Protein AF-A0A838E476-F1 (afdb_monomer_lite)

pLDDT: mean 70.14, std 12.78, range [37.31, 91.94]

Foldseek 3Di:
DDDPPDQQPDPPDDPVVVVVVVCVVVVVVVVVCCVVPVVQQVVCCVVQVGSVSLLVVCVVVVFDQPADLVVLLVDPVNVVCLVVQVVVVVVVCCVQPPPVLVVVVVVLVVLLVQLLVLLVVVLVDDDDDVVVSCVVCVVLVVQVVVLSSVQSNSVSSRHDDHNVSCVSNVVSSVVSSVSSQVPDPDPCSLVVVVVSVVSVLVVVLSSVCSVCVVPVPPPDDDCDPVNVVVVVCVVVVHPVNVVVVVVSVVVSVVVVVVVVVVVVVVVVVVCVSSVVPPPPPPPPPPDPDDDDD

Structure (mmCIF, N/CA/C/O backbone):
data_AF-A0A838E476-F1
#
_entry.id   AF-A0A838E476-F1
#
loop_
_atom_site.group_PDB
_atom_site.id
_atom_site.type_symbol
_atom_site.label_atom_id
_atom_site.label_alt_id
_atom_site.label_comp_id
_atom_site.label_asym_id
_atom_site.label_entity_id
_atom_site.label_seq_id
_atom_site.pdbx_PDB_ins_code
_atom_site.Cartn_x
_atom_site.Cartn_y
_atom_site.Cartn_z
_atom_site.occupancy
_atom_site.B_iso_or_equiv
_atom_site.auth_seq_id
_atom_site.auth_comp_id
_atom_site.auth_asym_id
_atom_site.auth_atom_id
_atom_site.pdbx_PDB_model_num
ATOM 1 N N . ALA A 1 1 ? -25.379 -10.013 43.103 1.00 39.00 1 ALA A N 1
ATOM 2 C CA . ALA A 1 1 ? -26.340 -9.915 41.987 1.00 39.00 1 ALA A CA 1
ATOM 3 C C . ALA A 1 1 ? -25.678 -9.149 40.845 1.00 39.00 1 ALA A C 1
ATOM 5 O O . ALA A 1 1 ? -25.486 -7.947 40.959 1.00 39.00 1 ALA A O 1
ATOM 6 N N . CYS A 1 2 ? -25.229 -9.850 39.800 1.00 38.22 2 CYS A N 1
ATOM 7 C CA . CYS A 1 2 ? -24.628 -9.223 38.621 1.00 38.22 2 CYS A CA 1
ATOM 8 C C . CYS A 1 2 ? -25.746 -8.654 37.744 1.00 38.22 2 CYS A C 1
ATOM 10 O O . CYS A 1 2 ? -26.416 -9.399 37.031 1.00 38.22 2 CYS A O 1
ATOM 12 N N . ALA A 1 3 ? -25.973 -7.344 37.830 1.00 39.25 3 ALA A N 1
ATOM 13 C CA . ALA A 1 3 ? -26.858 -6.641 36.917 1.00 39.25 3 ALA A CA 1
ATOM 14 C C . ALA A 1 3 ? -26.230 -6.672 35.516 1.00 39.25 3 ALA A C 1
ATOM 16 O O . ALA A 1 3 ? -25.255 -5.979 35.229 1.00 39.25 3 ALA A O 1
ATOM 17 N N . GLY A 1 4 ? -26.762 -7.546 34.661 1.00 38.34 4 GLY A N 1
ATOM 18 C CA . GLY A 1 4 ? -26.387 -7.639 33.260 1.00 38.34 4 GLY A CA 1
ATOM 19 C C . GLY A 1 4 ? -26.726 -6.340 32.543 1.00 38.34 4 GLY A C 1
ATOM 20 O O . GLY A 1 4 ? -27.890 -6.086 32.232 1.00 38.34 4 GLY A O 1
ATOM 21 N N . ALA A 1 5 ? -25.701 -5.537 32.262 1.00 37.31 5 ALA A N 1
ATOM 22 C CA . ALA A 1 5 ? -25.783 -4.408 31.352 1.00 37.31 5 ALA A CA 1
ATOM 23 C C . ALA A 1 5 ? -26.147 -4.934 29.955 1.00 37.31 5 ALA A C 1
ATOM 25 O O . ALA A 1 5 ? -25.289 -5.333 29.162 1.00 37.31 5 ALA A O 1
ATOM 26 N N . ARG A 1 6 ? -27.449 -4.983 29.655 1.00 41.34 6 ARG A N 1
ATOM 27 C CA . ARG A 1 6 ? -27.936 -5.158 28.289 1.00 41.34 6 ARG A CA 1
ATOM 28 C C . ARG A 1 6 ? -27.443 -3.948 27.509 1.00 41.34 6 ARG A C 1
ATOM 30 O O . ARG A 1 6 ? -27.951 -2.850 27.705 1.00 41.34 6 ARG A O 1
ATOM 37 N N . ARG A 1 7 ? -26.450 -4.144 26.635 1.00 39.28 7 ARG A N 1
ATOM 38 C CA . ARG A 1 7 ? -26.133 -3.161 25.593 1.00 39.28 7 ARG A CA 1
ATOM 39 C C . ARG A 1 7 ? -27.425 -2.903 24.832 1.00 39.28 7 ARG A C 1
ATOM 41 O O . ARG A 1 7 ? -27.880 -3.776 24.093 1.00 39.28 7 ARG A O 1
ATOM 48 N N . VAL A 1 8 ? -28.011 -1.728 25.030 1.00 39.44 8 VAL A N 1
ATOM 49 C CA . VAL A 1 8 ? -29.050 -1.204 24.153 1.00 39.44 8 VAL A CA 1
ATOM 50 C C . VAL A 1 8 ? -28.362 -1.005 22.810 1.00 39.44 8 VAL A C 1
ATOM 52 O O . VAL A 1 8 ? -27.632 -0.044 22.591 1.00 39.44 8 VAL A O 1
ATOM 55 N N . GLN A 1 9 ? -28.478 -1.998 21.931 1.00 41.69 9 GLN A N 1
ATOM 56 C CA . GLN A 1 9 ? -28.099 -1.828 20.540 1.00 41.69 9 GLN A CA 1
ATOM 57 C C . GLN A 1 9 ? -29.078 -0.802 19.979 1.00 41.69 9 GLN A C 1
ATOM 59 O O . GLN A 1 9 ? -30.237 -1.128 19.725 1.00 41.69 9 GLN A O 1
ATOM 64 N N . GLY A 1 10 ? -28.627 0.449 19.846 1.00 42.28 10 GLY A N 1
ATOM 65 C CA . GLY A 1 10 ? -29.362 1.465 19.101 1.00 42.28 10 GLY A CA 1
ATOM 66 C C . GLY A 1 10 ? -29.775 0.918 17.728 1.00 42.28 10 GLY A C 1
ATOM 67 O O . GLY A 1 10 ? -29.139 -0.023 17.235 1.00 42.28 10 GLY A O 1
ATOM 68 N N . PRO A 1 11 ? -30.843 1.458 17.115 1.00 43.00 11 PRO A N 1
ATOM 69 C CA . PRO A 1 11 ? -31.392 0.932 15.871 1.00 43.00 11 PRO A CA 1
ATOM 70 C C . PRO A 1 11 ? -30.274 0.826 14.835 1.00 43.00 11 PRO A C 1
ATOM 72 O O . PRO A 1 11 ? -29.725 1.826 14.373 1.00 43.00 11 PRO A O 1
ATOM 75 N N . GLY A 1 12 ? -29.870 -0.410 14.536 1.00 50.94 12 GLY A N 1
ATOM 76 C CA . GLY A 1 12 ? -28.773 -0.662 13.621 1.00 50.94 12 GLY A CA 1
ATOM 77 C C . GLY A 1 12 ? -29.110 -0.048 12.269 1.00 50.94 12 GLY A C 1
ATOM 78 O O . GLY A 1 12 ? -30.175 -0.330 11.726 1.00 50.94 12 GLY A O 1
ATOM 79 N N . LEU A 1 13 ? -28.195 0.765 11.728 1.00 58.47 13 LEU A N 1
ATOM 80 C CA . LEU A 1 13 ? -28.309 1.298 10.367 1.00 58.47 13 LEU A CA 1
ATOM 81 C C . LEU A 1 13 ? -28.726 0.182 9.413 1.00 58.47 13 LEU A C 1
ATOM 83 O O . LEU A 1 13 ? -28.150 -0.918 9.467 1.00 58.47 13 LEU A O 1
ATOM 87 N N . ARG A 1 14 ? -29.698 0.467 8.543 1.00 76.31 14 ARG A N 1
ATOM 88 C CA . ARG A 1 14 ? -30.178 -0.508 7.560 1.00 76.31 14 ARG A CA 1
ATOM 89 C C . ARG A 1 14 ? -28.993 -0.952 6.688 1.00 76.31 14 ARG A C 1
ATOM 91 O O . ARG A 1 14 ? -28.097 -0.143 6.431 1.00 76.31 14 ARG A O 1
ATOM 98 N N . PRO A 1 15 ? -28.959 -2.197 6.180 1.00 71.25 15 PRO A N 1
ATOM 99 C CA . PRO A 1 15 ? -27.845 -2.691 5.360 1.00 71.25 15 PRO A CA 1
ATOM 100 C C . PRO A 1 15 ? -27.465 -1.748 4.206 1.00 71.25 15 PRO A C 1
ATOM 102 O O . PRO A 1 15 ? -26.286 -1.505 3.956 1.00 71.25 15 PRO A O 1
ATOM 105 N N . ALA A 1 16 ? -28.465 -1.131 3.570 1.00 71.56 16 ALA A N 1
ATOM 106 C CA . ALA A 1 16 ? -28.274 -0.147 2.507 1.00 71.56 16 ALA A CA 1
ATOM 107 C C . ALA A 1 16 ? -27.567 1.144 2.972 1.00 71.56 16 ALA A C 1
ATOM 109 O O . ALA A 1 16 ? -26.781 1.721 2.227 1.00 71.56 16 ALA A O 1
ATOM 110 N N . GLU A 1 17 ? -27.814 1.606 4.197 1.00 72.38 17 GLU A N 1
ATOM 111 C CA . GLU A 1 17 ? -27.178 2.806 4.758 1.00 72.38 17 GLU A CA 1
ATOM 112 C C . GLU A 1 17 ? -25.724 2.533 5.139 1.00 72.38 17 GLU A C 1
ATOM 114 O O . GLU A 1 17 ? -24.854 3.356 4.855 1.00 72.38 17 GLU A O 1
ATOM 119 N N . ARG A 1 18 ? -25.439 1.343 5.687 1.00 67.44 18 ARG A N 1
ATOM 120 C CA . ARG A 1 18 ? -24.065 0.879 5.943 1.00 67.44 18 ARG A CA 1
ATOM 121 C C . ARG A 1 18 ? -23.262 0.791 4.650 1.00 67.44 18 ARG A C 1
ATOM 123 O O . ARG A 1 18 ? -22.138 1.280 4.595 1.00 67.44 18 ARG A O 1
ATOM 130 N N . LEU A 1 19 ? -23.865 0.233 3.600 1.00 69.81 19 LEU A N 1
ATOM 131 C CA . LEU A 1 19 ? -23.242 0.143 2.283 1.00 69.81 19 LEU A CA 1
ATOM 132 C C . LEU A 1 19 ? -22.969 1.530 1.689 1.00 69.81 19 LEU A C 1
ATOM 134 O O . LEU A 1 19 ? -21.875 1.777 1.196 1.00 69.81 19 LEU A O 1
ATOM 138 N N . ARG A 1 20 ? -23.925 2.465 1.779 1.00 72.56 20 ARG A N 1
ATOM 139 C CA . ARG A 1 20 ? -23.736 3.850 1.312 1.00 72.56 20 ARG A CA 1
ATOM 140 C C . ARG A 1 20 ? -22.646 4.583 2.090 1.00 72.56 20 ARG A C 1
ATOM 142 O O . ARG A 1 20 ? -21.862 5.305 1.482 1.00 72.56 20 ARG A O 1
ATOM 149 N N . ALA A 1 21 ? -22.587 4.413 3.409 1.00 67.69 21 ALA A N 1
ATOM 150 C CA . ALA A 1 21 ? -21.540 5.006 4.237 1.00 67.69 21 ALA A CA 1
ATOM 151 C C . ALA A 1 21 ? -20.155 4.444 3.875 1.00 67.69 21 ALA A C 1
ATOM 153 O O . ALA A 1 21 ? -19.225 5.218 3.655 1.00 67.69 21 ALA A O 1
ATOM 154 N N . ALA A 1 22 ? -20.041 3.122 3.718 1.00 66.06 22 ALA A N 1
ATOM 155 C CA . ALA A 1 22 ? -18.811 2.466 3.279 1.00 66.06 22 ALA A CA 1
ATOM 156 C C . ALA A 1 22 ? -18.389 2.912 1.869 1.00 66.06 22 ALA A C 1
ATOM 158 O O . ALA A 1 22 ? -17.229 3.252 1.653 1.00 66.06 22 ALA A O 1
ATOM 159 N N . ALA A 1 23 ? -19.333 2.998 0.927 1.00 69.38 23 ALA A N 1
ATOM 160 C CA . ALA A 1 23 ? -19.072 3.473 -0.429 1.00 69.38 23 ALA A CA 1
ATOM 161 C C . ALA A 1 23 ? -18.579 4.929 -0.445 1.00 69.38 23 ALA A C 1
ATOM 163 O O . ALA A 1 23 ? -17.621 5.247 -1.143 1.00 69.38 23 ALA A O 1
ATOM 164 N N . ARG A 1 24 ? -19.176 5.812 0.368 1.00 72.88 24 ARG A N 1
ATOM 165 C CA . ARG A 1 24 ? -18.721 7.206 0.517 1.00 72.88 24 ARG A CA 1
ATOM 166 C C . ARG A 1 24 ? -17.320 7.295 1.120 1.00 72.88 24 ARG A C 1
ATOM 168 O O . ARG A 1 24 ? -16.515 8.091 0.648 1.00 72.88 24 ARG A O 1
ATOM 175 N N . ALA A 1 25 ? -17.028 6.478 2.130 1.00 65.25 25 ALA A N 1
ATOM 176 C CA . ALA A 1 25 ? -15.709 6.433 2.753 1.00 65.25 25 ALA A CA 1
ATOM 177 C C . ALA A 1 25 ? -14.630 5.903 1.792 1.00 65.25 25 ALA A C 1
ATOM 179 O O . ALA A 1 25 ? -13.515 6.413 1.789 1.00 65.25 25 ALA A O 1
ATOM 180 N N . ALA A 1 26 ? -14.969 4.928 0.942 1.00 66.81 26 ALA A N 1
ATOM 181 C CA . ALA A 1 26 ? -14.066 4.373 -0.066 1.00 66.81 26 ALA A CA 1
ATOM 182 C C . ALA A 1 26 ? -13.879 5.290 -1.289 1.00 66.81 26 ALA A C 1
ATOM 184 O O . ALA A 1 26 ? -12.829 5.259 -1.929 1.00 66.81 26 ALA A O 1
ATOM 185 N N . TRP A 1 27 ? -14.873 6.122 -1.611 1.00 70.25 27 TRP A N 1
ATOM 186 C CA . TRP A 1 27 ? -14.836 7.009 -2.775 1.00 70.25 27 TRP A CA 1
ATOM 187 C C . TRP A 1 27 ? -13.706 8.039 -2.709 1.00 70.25 27 TRP A C 1
ATOM 189 O O . TRP A 1 27 ? -13.014 8.244 -3.700 1.00 70.25 27 TRP A O 1
ATOM 199 N N . ILE A 1 28 ? -13.495 8.669 -1.551 1.00 68.81 28 ILE A N 1
ATOM 200 C CA . ILE A 1 28 ? -12.479 9.720 -1.387 1.00 68.81 28 ILE A CA 1
ATOM 201 C C . ILE A 1 28 ? -11.066 9.213 -1.744 1.00 68.81 28 ILE A C 1
ATOM 203 O O . ILE A 1 28 ? -10.433 9.812 -2.617 1.00 68.81 28 ILE A O 1
ATOM 207 N N . PRO A 1 29 ? -10.558 8.112 -1.152 1.00 67.88 29 PRO A N 1
ATOM 208 C CA . PRO A 1 29 ? -9.256 7.578 -1.536 1.00 67.88 29 PRO A CA 1
ATOM 209 C C . PRO A 1 29 ? -9.242 7.048 -2.976 1.00 67.88 29 PRO A C 1
ATOM 211 O O . PRO A 1 29 ? -8.244 7.234 -3.669 1.00 67.88 29 PRO A O 1
ATOM 214 N N . ALA A 1 30 ? -10.335 6.454 -3.469 1.00 69.88 30 ALA A N 1
ATOM 215 C CA . ALA A 1 30 ? -10.410 5.981 -4.853 1.00 69.88 30 ALA A CA 1
ATOM 216 C C . ALA A 1 30 ? -10.273 7.127 -5.870 1.00 69.88 30 ALA A C 1
ATOM 218 O O . ALA A 1 30 ? -9.525 7.008 -6.843 1.00 69.88 30 ALA A O 1
ATOM 219 N N . LEU A 1 31 ? -10.942 8.256 -5.626 1.00 72.06 31 LEU A N 1
ATOM 220 C CA . LEU A 1 31 ? -10.833 9.452 -6.453 1.00 72.06 31 LEU A CA 1
ATOM 221 C C . LEU A 1 31 ? -9.416 10.026 -6.399 1.00 72.06 31 LEU A C 1
ATOM 223 O O . LEU A 1 31 ? -8.841 10.312 -7.446 1.00 72.06 31 LEU A O 1
ATOM 227 N N . ALA A 1 32 ? -8.828 10.140 -5.204 1.00 74.00 32 ALA A N 1
ATOM 228 C CA . ALA A 1 32 ? -7.464 10.635 -5.043 1.00 74.00 32 ALA A CA 1
ATOM 229 C C . ALA A 1 32 ? -6.453 9.787 -5.834 1.00 74.00 32 ALA A C 1
ATOM 231 O O . ALA A 1 32 ? -5.633 10.332 -6.575 1.00 74.00 32 ALA A O 1
ATOM 232 N N . VAL A 1 33 ? -6.548 8.456 -5.752 1.00 74.50 33 VAL A N 1
ATOM 233 C CA . VAL A 1 33 ? -5.698 7.535 -6.525 1.00 74.50 33 VAL A CA 1
ATOM 234 C C . VAL A 1 33 ? -5.951 7.679 -8.026 1.00 74.50 33 VAL A C 1
ATOM 236 O O . VAL A 1 33 ? -5.005 7.750 -8.805 1.00 74.50 33 VAL A O 1
ATOM 239 N N . THR A 1 34 ? -7.212 7.772 -8.444 1.00 74.69 34 THR A N 1
ATOM 240 C CA . THR A 1 34 ? -7.569 7.907 -9.864 1.00 74.69 34 THR A CA 1
ATOM 241 C C . THR A 1 34 ? -7.029 9.206 -10.457 1.00 74.69 34 THR A C 1
ATOM 243 O O . THR A 1 34 ? -6.470 9.193 -11.546 1.00 74.69 34 THR A O 1
ATOM 246 N N . VAL A 1 35 ? -7.127 10.325 -9.743 1.00 75.56 35 VAL A N 1
ATOM 247 C CA . VAL A 1 35 ? -6.615 11.617 -10.223 1.00 75.56 35 VAL A CA 1
ATOM 248 C C . VAL A 1 35 ? -5.085 11.627 -10.263 1.00 75.56 35 VAL A C 1
ATOM 250 O O . VAL A 1 35 ? -4.496 12.071 -11.245 1.00 75.56 35 VAL A O 1
ATOM 253 N N . THR A 1 36 ? -4.427 11.109 -9.223 1.00 73.00 36 THR A N 1
ATOM 254 C CA . THR A 1 36 ? -2.959 11.180 -9.102 1.00 73.00 36 THR A CA 1
ATOM 255 C C . THR A 1 36 ? -2.225 10.157 -9.968 1.00 73.00 36 THR A C 1
ATOM 257 O O . THR A 1 36 ? -1.157 10.462 -10.499 1.00 73.00 36 THR A O 1
ATOM 260 N N . ALA A 1 37 ? -2.792 8.962 -10.151 1.00 78.94 37 ALA A N 1
ATOM 261 C CA . ALA A 1 37 ? -2.159 7.859 -10.872 1.00 78.94 37 ALA A CA 1
ATOM 262 C C . ALA A 1 37 ? -2.886 7.458 -12.167 1.00 78.94 37 ALA A C 1
ATOM 264 O O . ALA A 1 37 ? -2.290 6.801 -13.016 1.00 78.94 37 ALA A O 1
ATOM 265 N N . GLY A 1 38 ? -4.149 7.845 -12.365 1.00 79.94 38 GLY A N 1
ATOM 266 C CA . GLY A 1 38 ? -4.950 7.440 -13.529 1.00 79.94 38 GLY A CA 1
ATOM 267 C C . GLY A 1 38 ? -4.399 7.944 -14.859 1.00 79.94 38 GLY A C 1
ATOM 268 O O . GLY A 1 38 ? -4.439 7.218 -15.853 1.00 79.94 38 GLY A O 1
ATOM 269 N N . TRP A 1 39 ? -3.799 9.140 -14.875 1.00 85.81 39 TRP A N 1
ATOM 270 C CA . TRP A 1 39 ? -3.183 9.703 -16.082 1.00 85.81 39 TRP A CA 1
ATOM 271 C C . TRP A 1 39 ? -2.093 8.787 -16.662 1.00 85.81 39 TRP A C 1
ATOM 273 O O . TRP A 1 39 ? -1.946 8.713 -17.880 1.00 85.81 39 TRP A O 1
ATOM 283 N N . PHE A 1 40 ? -1.365 8.048 -15.813 1.00 84.00 40 PHE A N 1
ATOM 284 C CA . PHE A 1 40 ? -0.331 7.104 -16.241 1.00 84.00 40 PHE A CA 1
ATOM 285 C C . PHE A 1 40 ? -0.928 5.969 -17.081 1.00 84.00 40 PHE A C 1
ATOM 287 O O . PHE A 1 40 ? -0.375 5.616 -18.121 1.00 84.00 40 PHE A O 1
ATOM 294 N N . TYR A 1 41 ? -2.087 5.444 -16.676 1.00 86.44 41 TYR A N 1
ATOM 295 C CA . TYR A 1 41 ? -2.784 4.381 -17.402 1.00 86.44 41 TYR A CA 1
ATOM 296 C C . TYR A 1 41 ? -3.355 4.876 -18.731 1.00 86.44 41 TYR A C 1
ATOM 298 O O . TYR A 1 41 ? -3.219 4.193 -19.745 1.00 86.44 41 TYR A O 1
ATOM 306 N N . VAL A 1 42 ? -3.931 6.083 -18.749 1.00 89.94 42 VAL A N 1
ATOM 307 C CA . VAL A 1 42 ? -4.403 6.722 -19.990 1.00 89.94 42 VAL A CA 1
ATOM 308 C C . VAL A 1 42 ? -3.236 6.941 -20.950 1.00 89.94 42 VAL A C 1
ATOM 310 O O . VAL A 1 42 ? -3.310 6.554 -22.112 1.00 89.94 42 VAL A O 1
ATOM 313 N N . ARG A 1 43 ? -2.115 7.476 -20.457 1.00 88.94 43 ARG A N 1
ATOM 314 C CA . ARG A 1 43 ? -0.898 7.657 -21.253 1.00 88.94 43 ARG A CA 1
ATOM 315 C C . ARG A 1 43 ? -0.390 6.338 -21.832 1.00 88.94 43 ARG A C 1
ATOM 317 O O . ARG A 1 43 ? 0.004 6.305 -22.993 1.00 88.94 43 ARG A O 1
ATOM 324 N N . ASN A 1 44 ? -0.375 5.266 -21.045 1.00 89.12 44 ASN A N 1
ATOM 325 C CA . ASN A 1 44 ? 0.101 3.971 -21.523 1.00 89.12 44 ASN A CA 1
ATOM 326 C C . ASN A 1 44 ? -0.824 3.364 -22.583 1.00 89.12 44 ASN A C 1
ATOM 328 O O . ASN A 1 44 ? -0.325 2.764 -23.530 1.00 89.12 44 ASN A O 1
ATOM 332 N N . LEU A 1 45 ? -2.142 3.558 -22.472 1.00 90.88 45 LEU A N 1
ATOM 333 C CA . LEU A 1 45 ? -3.081 3.171 -23.528 1.00 90.88 45 LEU A CA 1
ATOM 334 C C . LEU A 1 45 ? -2.754 3.883 -24.843 1.00 90.88 45 LEU A C 1
ATOM 336 O O . LEU A 1 45 ? -2.664 3.226 -25.875 1.00 90.88 45 LEU A O 1
ATOM 340 N N . THR A 1 46 ? -2.512 5.194 -24.803 1.00 91.94 46 THR A N 1
ATOM 341 C CA . THR A 1 46 ? -2.180 5.973 -26.004 1.00 91.94 46 THR A CA 1
ATOM 342 C C . THR A 1 46 ? -0.824 5.592 -26.602 1.00 91.94 46 THR A C 1
ATOM 344 O O . THR A 1 46 ? -0.697 5.523 -27.818 1.00 91.94 46 THR A O 1
ATOM 347 N N . LEU A 1 47 ? 0.198 5.359 -25.770 1.00 90.75 47 LEU A N 1
ATOM 348 C CA . LEU A 1 47 ? 1.567 5.100 -26.241 1.00 90.75 47 LEU A CA 1
ATOM 349 C C . LEU A 1 47 ? 1.840 3.637 -26.601 1.00 90.75 47 LEU A C 1
ATOM 351 O O . LEU A 1 47 ? 2.665 3.371 -27.468 1.00 90.75 47 LEU A O 1
ATOM 355 N N . TYR A 1 48 ? 1.204 2.700 -25.903 1.00 90.75 48 TYR A N 1
ATOM 356 C CA . TYR A 1 48 ? 1.562 1.279 -25.935 1.00 90.75 48 TYR A CA 1
ATOM 357 C C . TYR A 1 48 ? 0.362 0.359 -26.181 1.00 90.75 48 TYR A C 1
ATOM 359 O O . TYR A 1 48 ? 0.511 -0.859 -26.120 1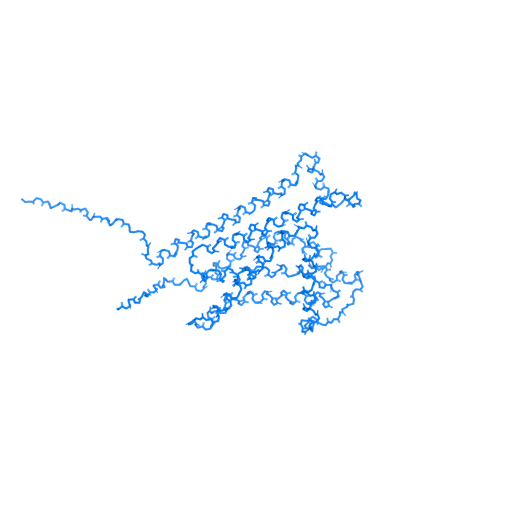.00 90.75 48 TYR A O 1
ATOM 367 N N . GLY A 1 49 ? -0.843 0.910 -26.374 1.00 89.81 49 GLY A N 1
ATOM 368 C CA . GLY A 1 49 ? -2.070 0.130 -26.574 1.00 89.81 49 GLY A CA 1
ATOM 369 C C . GLY A 1 49 ? -2.503 -0.690 -25.353 1.00 89.81 49 GLY A C 1
ATOM 370 O O . GLY A 1 49 ? -3.386 -1.536 -25.455 1.00 89.81 49 GLY A O 1
ATOM 371 N N . SER A 1 50 ? -1.885 -0.473 -24.188 1.00 89.81 50 SER A N 1
ATOM 372 C CA . SER A 1 50 ? -2.100 -1.268 -22.978 1.00 89.81 50 SER A CA 1
ATOM 373 C C . SER A 1 50 ? -2.028 -0.379 -21.737 1.00 89.81 50 SER A C 1
ATOM 375 O O . SER A 1 50 ? -1.080 0.394 -21.613 1.00 89.81 50 SER A O 1
ATOM 377 N N . PRO A 1 51 ? -2.951 -0.508 -20.765 1.00 86.25 51 PRO A N 1
ATOM 378 C CA . PRO A 1 51 ? -2.976 0.359 -19.584 1.00 86.25 51 PRO A CA 1
ATOM 379 C C . PRO A 1 51 ? -1.722 0.209 -18.711 1.00 86.25 51 PRO A C 1
ATOM 381 O O . PRO A 1 51 ? -1.280 1.162 -18.071 1.00 86.25 51 PRO A O 1
ATOM 384 N N . THR A 1 52 ? -1.099 -0.968 -18.705 1.00 86.19 52 THR A N 1
ATOM 385 C CA . THR A 1 52 ? 0.108 -1.241 -17.912 1.00 86.19 52 THR A CA 1
ATOM 386 C C . THR A 1 52 ? 1.392 -1.192 -18.736 1.00 86.19 52 THR A C 1
ATOM 388 O O . THR A 1 52 ? 2.469 -1.331 -18.162 1.00 86.19 52 THR A O 1
ATOM 391 N N . ALA A 1 53 ? 1.290 -1.038 -20.063 1.00 87.94 53 ALA A N 1
ATOM 392 C CA . ALA A 1 53 ? 2.387 -1.193 -21.024 1.00 87.94 53 ALA A CA 1
ATOM 393 C C . ALA A 1 53 ? 3.101 -2.562 -20.977 1.00 87.94 53 ALA A C 1
ATOM 395 O O . ALA A 1 53 ? 4.126 -2.737 -21.631 1.00 87.94 53 ALA A O 1
ATOM 396 N N . ALA A 1 54 ? 2.591 -3.536 -20.213 1.00 86.38 54 ALA A N 1
ATOM 397 C CA . ALA A 1 54 ? 3.315 -4.772 -19.924 1.00 86.38 54 ALA A CA 1
ATOM 398 C C . ALA A 1 54 ? 3.576 -5.600 -21.188 1.00 86.38 54 ALA A C 1
ATOM 400 O O . ALA A 1 54 ? 4.709 -6.003 -21.413 1.00 86.38 54 ALA A O 1
ATOM 401 N N . ALA A 1 55 ? 2.556 -5.783 -22.034 1.00 84.81 55 ALA A N 1
ATOM 402 C CA . ALA A 1 55 ? 2.679 -6.540 -23.281 1.00 84.81 55 ALA A CA 1
ATOM 403 C C . ALA A 1 55 ? 3.737 -5.935 -24.217 1.00 84.81 55 ALA A C 1
ATOM 405 O O . ALA A 1 55 ? 4.648 -6.633 -24.646 1.00 84.81 55 ALA A O 1
ATOM 406 N N . TYR A 1 56 ? 3.673 -4.617 -24.429 1.00 88.00 56 TYR A N 1
ATOM 407 C CA . TYR A 1 56 ? 4.662 -3.889 -25.222 1.00 88.00 56 TYR A CA 1
ATOM 408 C C . TYR A 1 56 ? 6.082 -4.019 -24.654 1.00 88.00 56 TYR A C 1
ATOM 410 O O . TYR A 1 56 ? 7.037 -4.196 -25.401 1.00 88.00 56 TYR A O 1
ATOM 418 N N . LEU A 1 57 ? 6.249 -3.942 -23.328 1.00 86.62 57 LEU A N 1
ATOM 419 C CA . LEU A 1 57 ? 7.560 -4.112 -22.695 1.00 86.62 57 LEU A CA 1
ATOM 420 C C . LEU A 1 57 ? 8.087 -5.543 -22.839 1.00 86.62 57 LEU A C 1
ATOM 422 O O . LEU A 1 57 ? 9.289 -5.719 -23.011 1.00 86.62 57 LEU A O 1
ATOM 426 N N . PHE A 1 58 ? 7.222 -6.553 -22.760 1.00 89.62 58 PHE A N 1
ATOM 427 C CA . PHE A 1 58 ? 7.632 -7.941 -22.954 1.00 89.62 58 PHE A CA 1
ATOM 428 C C . PHE A 1 58 ? 8.093 -8.192 -24.383 1.00 89.62 58 PHE A C 1
ATOM 430 O O . PHE A 1 58 ? 9.164 -8.758 -24.565 1.00 89.62 58 PHE A O 1
ATOM 437 N N . GLU A 1 59 ? 7.358 -7.688 -25.370 1.00 87.69 59 GLU A N 1
ATOM 438 C CA . GLU A 1 59 ? 7.752 -7.754 -26.777 1.00 87.69 59 GLU A CA 1
ATOM 439 C C . GLU A 1 59 ? 9.064 -6.998 -27.028 1.00 87.69 59 GLU A C 1
ATOM 441 O O . GLU A 1 59 ? 10.029 -7.569 -27.527 1.00 87.69 59 GLU A O 1
ATOM 446 N N . LYS A 1 60 ? 9.151 -5.736 -26.588 1.00 87.88 60 LYS A N 1
ATOM 447 C CA . LYS A 1 60 ? 10.328 -4.880 -26.792 1.00 87.88 60 LYS A CA 1
ATOM 448 C C . LYS A 1 60 ? 11.617 -5.451 -26.195 1.00 87.88 60 LYS A C 1
ATOM 450 O O . LYS A 1 60 ? 12.696 -5.173 -26.709 1.00 87.88 60 LYS A O 1
ATOM 455 N N . PHE A 1 61 ? 11.521 -6.155 -25.070 1.00 88.88 61 PHE A N 1
ATOM 456 C CA . PHE A 1 61 ? 12.671 -6.753 -24.389 1.00 88.88 61 PHE A CA 1
ATOM 457 C C . PHE A 1 61 ? 12.785 -8.263 -24.623 1.00 88.88 61 PHE A C 1
ATOM 459 O O . PHE A 1 61 ? 13.490 -8.913 -23.850 1.00 88.88 61 PHE A O 1
ATOM 466 N N . GLU A 1 62 ? 12.080 -8.801 -25.626 1.00 88.00 62 GLU A N 1
ATOM 467 C CA . GLU A 1 62 ? 12.116 -10.217 -26.025 1.00 88.00 62 GLU A CA 1
ATOM 468 C C . GLU A 1 62 ? 11.969 -11.158 -24.818 1.00 88.00 62 GLU A C 1
ATOM 470 O O . GLU A 1 62 ? 12.738 -12.091 -24.596 1.00 88.00 62 GLU A O 1
ATOM 475 N N . ARG A 1 63 ? 11.006 -10.849 -23.943 1.00 85.19 63 ARG A N 1
ATOM 476 C CA . ARG A 1 63 ? 10.770 -11.610 -22.717 1.00 85.19 63 ARG A CA 1
ATOM 477 C C . ARG A 1 63 ? 9.929 -12.837 -23.023 1.00 85.19 63 ARG A C 1
ATOM 479 O O . ARG A 1 63 ? 8.750 -12.717 -23.343 1.00 85.19 63 ARG A O 1
ATOM 486 N N . ASP A 1 64 ? 10.514 -14.006 -22.794 1.00 82.25 64 ASP A N 1
ATOM 487 C CA . ASP A 1 64 ? 9.779 -15.259 -22.897 1.00 82.25 64 ASP A CA 1
ATOM 488 C C . ASP A 1 64 ? 8.764 -15.421 -21.751 1.00 82.25 64 ASP A C 1
ATOM 490 O O . ASP A 1 64 ? 9.109 -15.233 -20.569 1.00 82.25 64 ASP A O 1
ATOM 494 N N . PRO A 1 65 ? 7.514 -15.815 -22.061 1.00 82.12 65 PRO A N 1
ATOM 495 C CA . PRO A 1 65 ? 6.558 -16.252 -21.059 1.00 82.12 65 PRO A CA 1
ATOM 496 C C . PRO A 1 65 ? 7.127 -17.450 -20.303 1.00 82.12 65 PRO A C 1
ATOM 498 O O . PRO A 1 65 ? 7.521 -18.450 -20.899 1.00 82.12 65 PRO A O 1
ATOM 501 N N . ARG A 1 66 ? 7.160 -17.369 -18.973 1.00 72.25 66 ARG A N 1
ATOM 502 C CA . ARG A 1 66 ? 7.764 -18.425 -18.151 1.00 72.25 66 ARG A CA 1
ATOM 503 C C . ARG A 1 66 ? 6.786 -19.571 -17.912 1.00 72.25 66 ARG A C 1
ATOM 505 O O . ARG A 1 66 ? 7.180 -20.723 -18.021 1.00 72.25 66 ARG A O 1
ATOM 512 N N . LEU A 1 67 ? 5.524 -19.258 -17.593 1.00 69.62 67 LEU A N 1
ATOM 513 C CA . LEU A 1 67 ? 4.462 -20.209 -17.222 1.00 69.62 67 LEU A CA 1
ATOM 514 C C . LEU A 1 67 ? 3.062 -19.578 -17.370 1.00 69.62 67 LEU A C 1
ATOM 516 O O . LEU A 1 67 ? 2.931 -18.364 -17.496 1.00 69.62 67 LEU A O 1
ATOM 520 N N . GLN A 1 68 ? 1.990 -20.377 -17.267 1.00 71.75 68 GLN A N 1
ATOM 521 C CA . GLN A 1 68 ? 0.627 -19.851 -17.075 1.00 71.75 68 GLN A CA 1
ATOM 522 C C . GLN A 1 68 ? 0.488 -19.233 -15.666 1.00 71.75 68 GLN A C 1
ATOM 524 O O . GLN A 1 68 ? 0.806 -19.892 -14.677 1.00 71.75 68 GLN A O 1
ATOM 529 N N . GLY A 1 69 ? -0.045 -18.006 -15.548 1.00 66.75 69 GLY A N 1
ATOM 530 C CA . GLY A 1 69 ? -0.089 -17.210 -14.299 1.00 66.75 69 GLY A CA 1
ATOM 531 C C . GLY A 1 69 ? -0.596 -17.929 -13.041 1.00 66.75 69 GLY A C 1
ATOM 532 O O . GLY A 1 69 ? -0.055 -17.728 -11.957 1.00 66.75 69 GLY A O 1
ATOM 533 N N . ARG A 1 70 ? -1.567 -18.841 -13.179 1.00 75.25 70 ARG A N 1
ATOM 534 C CA . ARG A 1 70 ? -2.087 -19.654 -12.062 1.00 75.25 70 ARG A CA 1
ATOM 535 C C . ARG A 1 70 ? -1.083 -20.660 -11.491 1.00 75.25 70 ARG A C 1
ATOM 537 O O . ARG A 1 70 ? -1.141 -20.952 -10.303 1.00 75.25 70 ARG A O 1
ATOM 544 N N . ALA A 1 71 ? -0.181 -21.189 -12.319 1.00 78.50 71 ALA A N 1
ATOM 545 C CA . ALA A 1 71 ? 0.800 -22.182 -11.891 1.00 78.50 71 ALA A CA 1
ATOM 546 C C . ALA A 1 71 ? 1.881 -21.537 -11.013 1.00 78.50 71 ALA A C 1
ATOM 548 O O . ALA A 1 71 ? 2.261 -22.109 -10.000 1.00 78.50 71 ALA A O 1
ATOM 549 N N . ILE A 1 72 ? 2.273 -20.298 -11.334 1.00 82.50 72 ILE A N 1
ATOM 550 C CA . ILE A 1 72 ? 3.291 -19.531 -10.599 1.00 82.50 72 ILE A CA 1
ATOM 551 C C . ILE A 1 72 ? 2.923 -19.307 -9.135 1.00 82.50 72 ILE A C 1
ATOM 553 O O . ILE A 1 72 ? 3.785 -19.385 -8.266 1.00 82.50 72 ILE A O 1
ATOM 557 N N . VAL A 1 73 ? 1.648 -19.045 -8.833 1.00 85.50 73 VAL A N 1
ATOM 558 C CA . VAL A 1 73 ? 1.204 -18.815 -7.446 1.00 85.50 73 VAL A CA 1
ATOM 559 C C . VAL A 1 73 ? 1.378 -20.070 -6.586 1.00 85.50 73 VAL A C 1
ATOM 561 O O . VAL A 1 73 ? 1.532 -19.966 -5.371 1.00 85.50 73 VAL A O 1
ATOM 564 N N . LEU A 1 74 ? 1.372 -21.256 -7.195 1.00 87.75 74 LEU A N 1
ATOM 565 C CA . LEU A 1 74 ? 1.567 -22.523 -6.493 1.00 87.75 74 LEU A CA 1
ATOM 566 C C . LEU A 1 74 ? 3.050 -22.889 -6.344 1.00 87.75 74 LEU A C 1
ATOM 568 O O . LEU A 1 74 ? 3.377 -23.792 -5.578 1.00 87.75 74 LEU A O 1
ATOM 572 N N . GLU A 1 75 ? 3.957 -22.187 -7.027 1.00 86.12 75 GLU A N 1
ATOM 573 C CA . GLU A 1 75 ? 5.385 -22.463 -6.939 1.00 86.12 75 GLU A CA 1
ATOM 574 C C . GLU A 1 75 ? 5.988 -21.891 -5.648 1.00 86.12 75 GLU A C 1
ATOM 576 O O . GLU A 1 75 ? 5.950 -20.677 -5.418 1.00 86.12 75 GLU A O 1
ATOM 581 N N . PRO A 1 76 ? 6.657 -22.714 -4.819 1.00 85.25 76 PRO A N 1
ATOM 582 C CA . PRO A 1 76 ? 7.345 -22.218 -3.627 1.00 85.25 76 PRO A CA 1
ATOM 583 C C . PRO A 1 76 ? 8.420 -21.168 -3.947 1.00 85.25 76 PRO A C 1
ATOM 585 O O . PRO A 1 76 ? 8.695 -20.282 -3.134 1.00 85.25 76 PRO A O 1
ATOM 588 N N . GLY A 1 77 ? 9.029 -21.259 -5.136 1.00 85.31 77 GLY A N 1
ATOM 589 C CA . GLY A 1 77 ? 10.040 -20.320 -5.619 1.00 85.31 77 GLY A CA 1
ATOM 590 C C . GLY A 1 77 ? 9.503 -18.898 -5.776 1.00 85.31 77 GLY A C 1
ATOM 591 O O . GLY A 1 77 ? 10.178 -17.955 -5.368 1.00 85.31 77 GLY A O 1
ATOM 592 N N . PHE A 1 78 ? 8.270 -18.742 -6.269 1.00 84.50 78 PHE A N 1
ATOM 593 C CA . PHE A 1 78 ? 7.621 -17.439 -6.413 1.00 84.50 78 PHE A CA 1
ATOM 594 C C . PHE A 1 78 ? 7.548 -16.707 -5.069 1.00 84.50 78 PHE A C 1
ATOM 596 O O . PHE A 1 78 ? 8.057 -15.595 -4.934 1.00 84.50 78 PHE A O 1
ATOM 603 N N . TRP A 1 79 ? 6.995 -17.353 -4.042 1.00 86.44 79 TRP A N 1
ATOM 604 C CA . TRP A 1 79 ? 6.863 -16.759 -2.709 1.00 86.44 79 TRP A CA 1
ATOM 605 C C . TRP A 1 79 ? 8.209 -16.489 -2.047 1.00 86.44 79 TRP A C 1
ATOM 607 O O . TRP A 1 79 ? 8.399 -15.442 -1.424 1.00 86.44 79 TRP A O 1
ATOM 617 N N . ARG A 1 80 ? 9.168 -17.405 -2.217 1.00 85.56 80 ARG A N 1
ATOM 618 C CA . ARG A 1 80 ? 10.519 -17.246 -1.678 1.00 85.56 80 ARG A CA 1
ATOM 619 C C . ARG A 1 80 ? 11.196 -15.996 -2.228 1.00 85.56 80 ARG A C 1
ATOM 621 O O . ARG A 1 80 ? 11.743 -15.235 -1.437 1.00 85.56 80 ARG A O 1
ATOM 628 N N . VAL A 1 81 ? 11.138 -15.770 -3.541 1.00 84.00 81 VAL A N 1
ATOM 629 C CA . VAL A 1 81 ? 11.756 -14.596 -4.177 1.00 84.00 81 VAL A CA 1
ATOM 630 C C . VAL A 1 81 ? 11.113 -13.308 -3.673 1.00 84.00 81 VAL A C 1
ATOM 632 O O . VAL A 1 81 ? 11.820 -12.388 -3.278 1.00 84.00 81 VAL A O 1
ATOM 635 N N . GLN A 1 82 ? 9.784 -13.271 -3.574 1.00 82.56 82 GLN A N 1
ATOM 636 C CA . GLN A 1 82 ? 9.061 -12.094 -3.084 1.00 82.56 82 GLN A CA 1
ATOM 637 C C . GLN A 1 82 ? 9.467 -11.720 -1.648 1.00 82.56 82 GLN A C 1
ATOM 639 O O . GLN A 1 82 ? 9.676 -10.545 -1.349 1.00 82.56 82 GLN A O 1
ATOM 644 N N . ILE A 1 83 ? 9.623 -12.718 -0.771 1.00 80.94 83 ILE A N 1
ATOM 645 C CA . ILE A 1 83 ? 10.063 -12.522 0.617 1.00 80.94 83 ILE A CA 1
ATOM 646 C C . ILE A 1 83 ? 11.543 -12.122 0.668 1.00 80.94 83 ILE A C 1
ATOM 648 O O . ILE A 1 83 ? 11.905 -11.170 1.356 1.00 80.94 83 ILE A O 1
ATOM 652 N N . GLN A 1 84 ? 12.410 -12.827 -0.060 1.00 81.81 84 GLN A N 1
ATOM 653 C CA . GLN A 1 84 ? 13.850 -12.567 -0.057 1.00 81.81 84 GLN A CA 1
ATOM 654 C C . GLN A 1 84 ? 14.188 -11.183 -0.601 1.00 81.81 84 GLN A C 1
ATOM 656 O O . GLN A 1 84 ? 14.997 -10.486 0.005 1.00 81.81 84 GLN A O 1
ATOM 661 N N . ASP A 1 85 ? 13.563 -10.761 -1.696 1.00 79.88 85 ASP A N 1
ATOM 662 C CA . ASP A 1 85 ? 13.818 -9.450 -2.287 1.00 79.88 85 ASP A CA 1
ATOM 663 C C . ASP A 1 85 ? 13.299 -8.320 -1.398 1.00 79.88 85 ASP A C 1
ATOM 665 O O . ASP A 1 85 ? 13.921 -7.260 -1.339 1.00 79.88 85 ASP A O 1
ATOM 669 N N . TYR A 1 86 ? 12.217 -8.551 -0.646 1.00 74.44 86 TYR A N 1
ATOM 670 C CA . TYR A 1 86 ? 11.755 -7.601 0.366 1.00 74.44 86 TYR A CA 1
ATOM 671 C C . TYR A 1 86 ? 12.831 -7.400 1.443 1.00 74.44 86 TYR A C 1
ATOM 673 O O . TYR A 1 86 ? 13.225 -6.270 1.733 1.00 74.44 86 TYR A O 1
ATOM 681 N N . TRP A 1 87 ? 13.380 -8.496 1.976 1.00 70.44 87 TRP A N 1
ATOM 682 C CA . TRP A 1 87 ? 14.431 -8.442 2.996 1.00 70.44 87 TRP A CA 1
ATOM 683 C C . TRP A 1 87 ? 15.775 -7.941 2.469 1.00 70.44 87 TRP A C 1
ATOM 685 O O . TRP A 1 87 ? 16.484 -7.245 3.190 1.00 70.44 87 TRP A O 1
ATOM 695 N N . ARG A 1 88 ? 16.129 -8.240 1.217 1.00 74.81 88 ARG A N 1
ATOM 696 C CA . ARG A 1 88 ? 17.330 -7.698 0.567 1.00 74.81 88 ARG A CA 1
ATOM 697 C C . ARG A 1 88 ? 17.202 -6.203 0.328 1.00 74.81 88 ARG A C 1
ATOM 699 O O . ARG A 1 88 ? 18.126 -5.471 0.654 1.00 74.81 88 ARG A O 1
ATOM 706 N N . GLY A 1 89 ? 16.058 -5.739 -0.175 1.00 69.69 89 GLY A N 1
ATOM 707 C CA . GLY A 1 89 ? 15.773 -4.310 -0.306 1.00 69.69 89 GLY A CA 1
ATOM 708 C C . GLY A 1 89 ? 15.884 -3.594 1.040 1.00 69.69 89 GLY A C 1
ATOM 709 O O . GLY A 1 89 ? 16.545 -2.563 1.143 1.00 69.69 89 GLY A O 1
ATOM 710 N N . PHE A 1 90 ? 15.337 -4.199 2.095 1.00 66.94 90 PHE A N 1
ATOM 711 C CA . PHE A 1 90 ? 15.478 -3.713 3.466 1.00 66.94 90 PHE A CA 1
ATOM 712 C C . PHE A 1 90 ? 16.939 -3.697 3.952 1.00 66.94 90 PHE A C 1
ATOM 714 O O . PHE A 1 90 ? 17.399 -2.694 4.489 1.00 66.94 90 PHE A O 1
ATOM 721 N N . ALA A 1 91 ? 17.708 -4.761 3.712 1.00 66.38 91 ALA A N 1
ATOM 722 C CA . ALA A 1 91 ? 19.122 -4.820 4.079 1.00 66.38 91 ALA A CA 1
ATOM 723 C C . ALA A 1 91 ? 19.968 -3.786 3.315 1.00 66.38 91 ALA A C 1
ATOM 725 O O . ALA A 1 91 ? 20.857 -3.171 3.895 1.00 66.38 91 ALA A O 1
ATOM 726 N N . ASN A 1 92 ? 19.651 -3.535 2.046 1.00 67.50 92 ASN A N 1
ATOM 727 C CA . ASN A 1 92 ? 20.302 -2.507 1.235 1.00 67.50 92 ASN A CA 1
ATOM 728 C C . ASN A 1 92 ? 19.919 -1.088 1.686 1.00 67.50 92 ASN A C 1
ATOM 730 O O . ASN A 1 92 ? 20.682 -0.148 1.488 1.00 67.50 92 ASN A O 1
ATOM 734 N N . SER A 1 93 ? 18.771 -0.935 2.350 1.00 64.19 93 SER A N 1
ATOM 735 C CA . SER A 1 93 ? 18.341 0.336 2.944 1.00 64.19 93 SER A CA 1
ATOM 736 C C . SER A 1 93 ? 19.156 0.709 4.190 1.00 64.19 93 SER A C 1
ATOM 738 O O . SER A 1 93 ? 19.146 1.874 4.583 1.00 64.19 93 SER A O 1
ATOM 740 N N . LYS A 1 94 ? 19.906 -0.238 4.785 1.00 63.00 94 LYS A N 1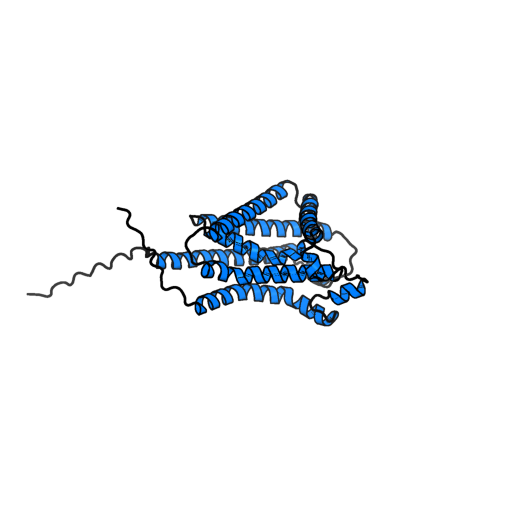
ATOM 741 C CA . LYS A 1 94 ? 20.793 0.018 5.937 1.00 63.00 94 LYS A CA 1
ATOM 742 C C . LYS A 1 94 ? 21.808 1.122 5.653 1.00 63.00 94 LYS A C 1
ATOM 744 O O . LYS A 1 94 ? 22.018 1.982 6.500 1.00 63.00 94 LYS A O 1
ATOM 749 N N . GLY A 1 95 ? 22.391 1.118 4.452 1.00 63.50 95 GLY A N 1
ATOM 750 C CA . GLY A 1 95 ? 23.367 2.129 4.042 1.00 63.50 95 GLY A CA 1
ATOM 751 C C . GLY A 1 95 ? 22.764 3.522 3.836 1.00 63.50 95 GLY A C 1
ATOM 752 O O . GLY A 1 95 ? 23.482 4.505 3.939 1.00 63.50 95 GLY A O 1
ATOM 753 N N . LEU A 1 96 ? 21.455 3.607 3.574 1.00 60.88 96 LEU A N 1
ATOM 754 C CA . LEU A 1 96 ? 20.746 4.865 3.307 1.00 60.88 96 LEU A CA 1
ATOM 755 C C . LEU A 1 96 ? 20.127 5.485 4.565 1.00 60.88 96 LEU A C 1
ATOM 757 O O . LEU A 1 96 ? 20.004 6.702 4.649 1.00 60.88 96 LEU A O 1
ATOM 761 N N . LEU A 1 97 ? 19.689 4.661 5.521 1.00 63.59 97 LEU A N 1
ATOM 762 C CA . LEU A 1 97 ? 18.919 5.124 6.680 1.00 63.59 97 LEU A CA 1
ATOM 763 C C . LEU A 1 97 ? 19.698 5.055 8.005 1.00 63.59 97 LEU A C 1
ATOM 765 O O . LEU A 1 97 ? 19.274 5.684 8.968 1.00 63.59 97 LEU A O 1
ATOM 769 N N . GLY A 1 98 ? 20.837 4.356 8.065 1.00 69.00 98 GLY A N 1
ATOM 770 C CA . GLY A 1 98 ? 21.609 4.162 9.300 1.00 69.00 98 GLY A CA 1
ATOM 771 C C . GLY A 1 98 ? 21.022 3.086 10.226 1.00 69.00 98 GLY A C 1
ATOM 772 O O . GLY A 1 98 ? 19.869 2.678 10.078 1.00 69.00 98 GLY A O 1
ATOM 773 N N . GLU A 1 99 ? 21.823 2.591 11.178 1.00 72.25 99 GLU A N 1
ATOM 774 C CA . GLU A 1 99 ? 21.454 1.451 12.040 1.00 72.25 99 GLU A CA 1
ATOM 775 C C . GLU A 1 99 ? 20.268 1.746 12.970 1.00 72.25 99 GLU A C 1
ATOM 777 O O . GLU A 1 99 ? 19.386 0.899 13.129 1.00 72.25 99 GLU A O 1
ATOM 782 N N . ASP A 1 100 ? 20.179 2.966 13.506 1.00 72.00 100 ASP A N 1
ATOM 783 C CA . ASP A 1 100 ? 19.098 3.379 14.411 1.00 72.00 100 ASP A CA 1
ATOM 784 C C . ASP A 1 100 ? 17.712 3.292 13.756 1.00 72.00 100 ASP A C 1
ATOM 786 O O . ASP A 1 100 ? 16.713 2.973 14.406 1.00 72.00 100 ASP A O 1
ATOM 790 N N . TRP A 1 101 ? 17.637 3.512 12.442 1.00 67.56 101 TRP A N 1
ATOM 791 C CA . TRP A 1 101 ? 16.383 3.450 11.694 1.00 67.56 101 TRP A CA 1
ATOM 792 C C . TRP A 1 101 ? 15.867 2.030 11.482 1.00 67.56 101 TRP A C 1
ATOM 794 O O . TRP A 1 101 ? 14.653 1.829 11.381 1.00 67.56 101 TRP A O 1
ATOM 804 N N . LEU A 1 102 ? 16.742 1.022 11.478 1.00 68.81 102 LEU A N 1
ATOM 805 C CA . LEU A 1 102 ? 16.283 -0.365 11.429 1.00 68.81 102 LEU A CA 1
ATOM 806 C C . LEU A 1 102 ? 15.485 -0.737 12.664 1.00 68.81 102 LEU A C 1
ATOM 808 O O . LEU A 1 102 ? 14.491 -1.450 12.537 1.00 68.81 102 LEU A O 1
ATOM 812 N N . ASN A 1 103 ? 15.888 -0.242 13.832 1.00 76.81 103 ASN A N 1
ATOM 813 C CA . ASN A 1 103 ? 15.187 -0.518 15.081 1.00 76.81 103 ASN A CA 1
ATOM 814 C C . ASN A 1 103 ? 13.744 0.000 15.021 1.00 76.81 103 ASN A C 1
ATOM 816 O O . ASN A 1 103 ? 12.819 -0.702 15.427 1.00 76.81 103 ASN A O 1
ATOM 820 N N . TRP A 1 104 ? 13.527 1.172 14.418 1.00 69.38 104 TRP A N 1
ATOM 821 C CA . TRP A 1 104 ? 12.190 1.729 14.204 1.00 69.38 104 TRP A CA 1
ATOM 822 C C . TRP A 1 104 ? 11.354 0.936 13.200 1.00 69.38 104 TRP A C 1
ATOM 824 O O . TRP A 1 104 ? 10.161 0.731 13.429 1.00 69.38 104 TRP A O 1
ATOM 834 N N . ILE A 1 105 ? 11.957 0.441 12.117 1.00 70.31 105 ILE A N 1
ATOM 835 C CA . ILE A 1 105 ? 11.241 -0.396 11.145 1.00 70.31 105 ILE A CA 1
ATOM 836 C C . ILE A 1 105 ? 10.865 -1.745 11.767 1.00 70.31 105 ILE A C 1
ATOM 838 O O . ILE A 1 105 ? 9.738 -2.208 11.587 1.00 70.31 105 ILE A O 1
ATOM 842 N N . TRP A 1 106 ? 11.758 -2.354 12.550 1.00 76.75 106 TRP A N 1
ATOM 843 C CA . TRP A 1 106 ? 11.453 -3.571 13.303 1.00 76.75 106 TRP A CA 1
ATOM 844 C C . TRP A 1 106 ? 10.366 -3.345 14.349 1.00 76.75 106 TRP A C 1
ATOM 846 O O . TRP A 1 106 ? 9.464 -4.173 14.464 1.00 76.75 106 TRP A O 1
ATOM 856 N N . ALA A 1 107 ? 10.390 -2.214 15.056 1.00 74.62 107 ALA A N 1
ATOM 857 C CA . ALA A 1 107 ? 9.327 -1.839 15.979 1.00 74.62 107 ALA A CA 1
ATOM 858 C C . ALA A 1 107 ? 7.981 -1.688 15.250 1.00 74.62 107 ALA A C 1
ATOM 860 O O . ALA A 1 107 ? 6.978 -2.251 15.688 1.00 74.62 107 ALA A O 1
ATOM 861 N N . ALA A 1 108 ? 7.954 -1.012 14.097 1.00 70.19 108 ALA A N 1
ATOM 862 C CA . ALA A 1 108 ? 6.752 -0.879 13.277 1.00 70.19 108 ALA A CA 1
ATOM 863 C C . ALA A 1 108 ? 6.240 -2.241 12.775 1.00 70.19 108 ALA A C 1
ATOM 865 O O . ALA A 1 108 ? 5.044 -2.524 12.860 1.00 70.19 108 ALA A O 1
ATOM 866 N N . ALA A 1 109 ? 7.139 -3.112 12.310 1.00 74.81 109 ALA A N 1
ATOM 867 C CA . ALA A 1 109 ? 6.806 -4.468 11.887 1.00 74.81 109 ALA A CA 1
ATOM 868 C C . ALA A 1 109 ? 6.241 -5.305 13.043 1.00 74.81 109 ALA A C 1
ATOM 870 O O . ALA A 1 109 ? 5.217 -5.964 12.872 1.00 74.81 109 ALA A O 1
ATOM 871 N N . ALA A 1 110 ? 6.849 -5.236 14.229 1.00 75.75 110 ALA A N 1
ATOM 872 C CA . ALA A 1 110 ? 6.366 -5.920 15.423 1.00 75.75 110 ALA A CA 1
ATOM 873 C C . ALA A 1 110 ? 4.963 -5.439 15.818 1.00 75.75 110 ALA A C 1
ATOM 875 O O . ALA A 1 110 ? 4.084 -6.261 16.067 1.00 75.75 110 ALA A O 1
ATOM 876 N N . VAL A 1 111 ? 4.715 -4.125 15.798 1.00 72.81 111 VAL A N 1
ATOM 877 C CA . VAL A 1 111 ? 3.384 -3.555 16.059 1.00 72.81 111 VAL A CA 1
ATOM 878 C C . VAL A 1 111 ? 2.360 -4.047 15.035 1.00 72.81 111 VAL A C 1
ATOM 880 O O . VAL A 1 111 ? 1.259 -4.439 15.423 1.00 72.81 111 VAL A O 1
ATOM 883 N N . MET A 1 112 ? 2.712 -4.086 13.744 1.00 69.25 112 MET A N 1
ATOM 884 C CA . MET A 1 112 ? 1.833 -4.643 12.712 1.00 69.25 112 MET A CA 1
ATOM 885 C C . MET A 1 112 ? 1.529 -6.120 12.972 1.00 69.25 112 MET A C 1
ATOM 887 O O . MET A 1 112 ? 0.365 -6.503 12.945 1.00 69.25 112 MET A O 1
ATOM 891 N N . ILE A 1 113 ? 2.539 -6.942 13.274 1.00 77.31 113 ILE A N 1
ATOM 892 C CA . ILE A 1 113 ? 2.365 -8.373 13.568 1.00 77.31 113 ILE A CA 1
ATOM 893 C C . ILE A 1 113 ? 1.462 -8.569 14.788 1.00 77.31 113 ILE A C 1
ATOM 895 O O . ILE A 1 113 ? 0.521 -9.356 14.728 1.00 77.31 113 ILE A O 1
ATOM 899 N N . VAL A 1 114 ? 1.693 -7.829 15.874 1.00 76.75 114 VAL A N 1
ATOM 900 C CA . VAL A 1 114 ? 0.851 -7.893 17.077 1.00 76.75 114 VAL A CA 1
ATOM 901 C C . VAL A 1 114 ? -0.586 -7.486 16.748 1.00 76.75 114 VAL A C 1
ATOM 903 O O . VAL A 1 114 ? -1.514 -8.204 17.116 1.00 76.75 114 VAL A O 1
ATOM 906 N N . GLY A 1 115 ? -0.785 -6.393 16.006 1.00 69.38 115 GLY A N 1
ATOM 907 C CA . GLY A 1 115 ? -2.109 -5.950 15.559 1.00 69.38 115 GLY A CA 1
ATOM 908 C C . GLY A 1 115 ? -2.828 -6.999 14.705 1.00 69.38 115 GLY A C 1
ATOM 909 O O . GLY A 1 115 ? -4.002 -7.283 14.941 1.00 69.38 115 GLY A O 1
ATOM 910 N N . LEU A 1 116 ? -2.110 -7.632 13.771 1.00 72.44 116 LEU A N 1
ATOM 911 C CA . LEU A 1 116 ? -2.615 -8.731 12.944 1.00 72.44 116 LEU A CA 1
ATOM 912 C C . LEU A 1 116 ? -2.997 -9.951 13.794 1.00 72.44 116 LEU A C 1
ATOM 914 O O . LEU A 1 116 ? -4.093 -10.481 13.626 1.00 72.44 116 LEU A O 1
ATOM 918 N N . CYS A 1 117 ? -2.139 -10.383 14.723 1.00 76.62 117 CYS A N 1
ATOM 919 C CA . CYS A 1 117 ? -2.402 -11.535 15.589 1.00 76.62 117 CYS A CA 1
ATOM 920 C C . CYS A 1 117 ? -3.605 -11.296 16.508 1.00 76.62 117 CYS A C 1
ATOM 922 O O . CYS A 1 117 ? -4.479 -12.156 16.613 1.00 76.62 117 CYS A O 1
ATOM 924 N N . VAL A 1 118 ? -3.691 -10.120 17.136 1.00 71.88 118 VAL A N 1
ATOM 925 C CA . VAL A 1 118 ? -4.838 -9.741 17.976 1.00 71.88 118 VAL A CA 1
ATOM 926 C C . VAL A 1 118 ? -6.120 -9.700 17.143 1.00 71.88 118 VAL A C 1
ATOM 928 O O . VAL A 1 118 ? -7.133 -10.267 17.559 1.00 71.88 118 VAL A O 1
ATOM 931 N N . GLY A 1 119 ? -6.070 -9.103 15.948 1.00 66.50 119 GLY A N 1
ATOM 932 C CA . GLY A 1 119 ? -7.191 -9.085 15.008 1.00 66.50 119 GLY A CA 1
ATOM 933 C C . GLY A 1 119 ? -7.644 -10.494 14.615 1.00 66.50 119 GLY A C 1
ATOM 934 O O . GLY A 1 119 ? -8.828 -10.812 14.718 1.00 66.50 119 GLY A O 1
ATOM 935 N N . ALA A 1 120 ? -6.710 -11.371 14.245 1.00 69.75 120 ALA A N 1
ATOM 936 C CA . ALA A 1 120 ? -6.990 -12.748 13.842 1.00 69.75 120 ALA A CA 1
ATOM 937 C C . ALA A 1 120 ? -7.608 -13.585 14.975 1.00 69.75 120 ALA A C 1
ATOM 939 O O . ALA A 1 120 ? -8.639 -14.230 14.773 1.00 69.75 120 ALA A O 1
ATOM 940 N N . VAL A 1 121 ? -7.040 -13.529 16.186 1.00 71.50 121 VAL A N 1
ATOM 941 C CA . VAL A 1 121 ? -7.567 -14.241 17.365 1.00 71.50 121 VAL A CA 1
ATOM 942 C C . VAL A 1 121 ? -8.999 -13.808 17.675 1.00 71.50 121 VAL A C 1
ATOM 944 O O . VAL A 1 121 ? -9.834 -14.637 18.031 1.00 71.50 121 VAL A O 1
ATOM 947 N N . ARG A 1 122 ? -9.323 -12.524 17.502 1.00 65.00 122 ARG A N 1
ATOM 948 C CA . ARG A 1 122 ? -10.663 -11.984 17.780 1.00 65.00 122 ARG A CA 1
ATOM 949 C C . ARG A 1 122 ? -11.674 -12.246 16.671 1.00 65.00 122 ARG A C 1
ATOM 951 O O . ARG A 1 122 ? -12.847 -12.446 16.969 1.00 65.00 122 ARG A O 1
ATOM 958 N N . LEU A 1 123 ? -11.242 -12.310 15.414 1.00 63.38 123 LEU A N 1
ATOM 959 C CA . LEU A 1 123 ? -12.088 -12.839 14.340 1.00 63.38 123 LEU A CA 1
ATOM 960 C C . LEU A 1 123 ? -12.470 -14.304 14.621 1.00 63.38 123 LEU A C 1
ATOM 962 O O . LEU A 1 123 ? -13.619 -14.697 14.389 1.00 63.38 123 LEU A O 1
ATOM 966 N N . GLY A 1 124 ? -11.540 -15.075 15.198 1.00 61.81 124 GLY A N 1
ATOM 967 C CA . GLY A 1 124 ? -11.766 -16.448 15.654 1.00 61.81 124 GLY A CA 1
ATOM 968 C C . GLY A 1 124 ? -12.664 -16.561 16.895 1.00 61.81 124 GLY A C 1
ATOM 969 O O . GLY A 1 124 ? -13.609 -17.351 16.899 1.00 61.81 124 GLY A O 1
ATOM 970 N N . GLY A 1 125 ? -12.429 -15.756 17.934 1.00 62.66 125 GLY A N 1
ATOM 971 C CA . GLY A 1 125 ? -13.108 -15.860 19.231 1.00 62.66 125 GLY A CA 1
ATOM 972 C C . GLY A 1 125 ? -14.150 -14.767 19.498 1.00 62.66 125 GLY A C 1
ATOM 973 O O . GLY A 1 125 ? -13.758 -13.650 19.818 1.00 62.66 125 GLY A O 1
ATOM 974 N N . ALA A 1 126 ? -15.449 -15.111 19.403 1.00 48.62 126 ALA A N 1
ATOM 975 C CA . ALA A 1 126 ? -16.607 -14.546 20.147 1.00 48.62 126 ALA A CA 1
ATOM 976 C C . ALA A 1 126 ? -17.938 -14.701 19.376 1.00 48.62 126 ALA A C 1
ATOM 978 O O . ALA A 1 126 ? -18.133 -14.000 18.386 1.00 48.62 126 ALA A O 1
ATOM 979 N N . ASP A 1 127 ? -18.838 -15.582 19.840 1.00 52.88 127 ASP A N 1
ATOM 980 C CA . ASP A 1 127 ? -20.330 -15.592 19.871 1.00 52.88 127 ASP A CA 1
ATOM 981 C C . ASP A 1 127 ? -21.219 -14.952 18.773 1.00 52.88 127 ASP A C 1
ATOM 983 O O . ASP A 1 127 ? -22.445 -14.977 18.870 1.00 52.88 127 ASP A O 1
ATOM 987 N N . ARG A 1 128 ? -20.676 -14.405 17.685 1.00 51.78 128 ARG A N 1
ATOM 988 C CA . ARG A 1 128 ? -21.442 -13.875 16.544 1.00 51.78 128 ARG A CA 1
ATOM 989 C C . ARG A 1 128 ? -21.629 -14.936 15.470 1.00 51.78 128 ARG A C 1
ATOM 991 O O . ARG A 1 128 ? -20.702 -15.705 15.216 1.00 51.78 128 ARG A O 1
ATOM 998 N N . ARG A 1 129 ? -22.788 -14.944 14.803 1.00 50.56 129 ARG A N 1
ATOM 999 C CA . ARG A 1 129 ? -23.074 -15.852 13.680 1.00 50.56 129 ARG A CA 1
ATOM 1000 C C . ARG A 1 129 ? -21.994 -15.702 12.584 1.00 50.56 129 ARG A C 1
ATOM 1002 O O . ARG A 1 129 ? -21.628 -14.569 12.274 1.00 50.56 129 ARG A O 1
ATOM 1009 N N . PRO A 1 130 ? -21.482 -16.800 11.993 1.00 54.03 130 PRO A N 1
ATOM 1010 C CA . PRO A 1 130 ? -20.335 -16.775 11.073 1.00 54.03 130 PRO A CA 1
ATOM 1011 C C . PRO A 1 130 ? -20.472 -15.813 9.880 1.00 54.03 130 PRO A C 1
ATOM 1013 O O . PRO A 1 130 ? -19.496 -15.170 9.495 1.00 54.03 130 PRO A O 1
ATOM 1016 N N . GLY A 1 131 ? -21.684 -15.669 9.328 1.00 53.69 131 GLY A N 1
ATOM 1017 C CA . GLY A 1 131 ? -21.950 -14.833 8.149 1.00 53.69 131 GLY A CA 1
ATOM 1018 C C . GLY A 1 131 ? -21.704 -13.335 8.365 1.00 53.69 131 GLY A C 1
ATOM 1019 O O . GLY A 1 131 ? -21.160 -12.673 7.484 1.00 53.69 131 GLY A O 1
ATOM 1020 N N . ASP A 1 132 ? -21.996 -12.817 9.561 1.00 59.75 132 ASP A N 1
ATOM 1021 C CA . ASP A 1 132 ? -21.804 -11.394 9.881 1.00 59.75 132 ASP A CA 1
ATOM 1022 C C . ASP A 1 132 ? -20.328 -11.039 10.118 1.00 59.75 132 ASP A C 1
ATOM 1024 O O . ASP A 1 132 ? -19.954 -9.866 10.069 1.00 59.75 132 ASP A O 1
ATOM 1028 N N . ARG A 1 133 ? -19.472 -12.042 10.374 1.00 63.44 133 ARG A N 1
ATOM 1029 C CA . ARG A 1 133 ? -18.041 -11.832 10.638 1.00 63.44 133 ARG A CA 1
ATOM 1030 C C . ARG A 1 133 ? -17.228 -11.672 9.364 1.00 63.44 133 ARG A C 1
ATOM 1032 O O . ARG A 1 133 ? -16.289 -10.889 9.366 1.00 63.44 133 ARG A O 1
ATOM 1039 N N . LEU A 1 134 ? -17.562 -12.416 8.309 1.00 65.38 134 LEU A N 1
ATOM 1040 C CA . LEU A 1 134 ? -16.746 -12.510 7.093 1.00 65.38 134 LEU A CA 1
ATOM 1041 C C . LEU A 1 134 ? -17.175 -11.535 5.996 1.00 65.38 134 LEU A C 1
ATOM 1043 O O . LEU A 1 134 ? -16.326 -11.088 5.230 1.00 65.38 134 LEU A O 1
ATOM 1047 N N . ALA A 1 135 ? -18.457 -11.157 5.950 1.00 68.75 135 ALA A N 1
ATOM 1048 C CA . ALA A 1 135 ? -18.995 -10.221 4.963 1.00 68.75 135 ALA A CA 1
ATOM 1049 C C . ALA A 1 135 ? -18.166 -8.926 4.773 1.00 68.75 135 ALA A C 1
ATOM 1051 O O . ALA A 1 135 ? -17.894 -8.582 3.622 1.00 68.75 135 ALA A O 1
ATOM 1052 N N . PRO A 1 136 ? -17.695 -8.224 5.828 1.00 68.62 136 PRO A N 1
ATOM 1053 C CA . PRO A 1 136 ? -16.877 -7.020 5.643 1.00 68.62 136 PRO A CA 1
ATOM 1054 C C . PRO A 1 136 ? -15.459 -7.301 5.116 1.00 68.62 136 PRO A C 1
ATOM 1056 O O . PRO A 1 136 ? -14.823 -6.393 4.588 1.00 68.62 136 PRO A O 1
ATOM 1059 N N . TRP A 1 137 ? -14.964 -8.540 5.221 1.00 76.38 137 TRP A N 1
ATOM 1060 C CA . TRP A 1 137 ? -13.633 -8.934 4.744 1.00 76.38 137 TRP A CA 1
ATOM 1061 C C . TRP A 1 137 ? -13.627 -9.428 3.304 1.00 76.38 137 TRP A C 1
ATOM 1063 O O . TRP A 1 137 ? -12.571 -9.418 2.676 1.00 76.38 137 TRP A O 1
ATOM 1073 N N . VAL A 1 138 ? -14.781 -9.824 2.756 1.00 78.38 138 VAL A N 1
ATOM 1074 C CA . VAL A 1 138 ? -14.890 -10.298 1.366 1.00 78.38 138 VAL A CA 1
ATOM 1075 C C . VAL A 1 138 ? -14.261 -9.312 0.371 1.00 78.38 138 VAL A C 1
ATOM 1077 O O . VAL A 1 138 ? -13.452 -9.763 -0.438 1.00 78.38 138 VAL A O 1
ATOM 1080 N N . PRO A 1 139 ? -14.513 -7.987 0.433 1.00 79.44 139 PRO A N 1
ATOM 1081 C CA . PRO A 1 139 ? -13.879 -7.042 -0.487 1.00 79.44 139 PRO A CA 1
ATOM 1082 C C . PRO A 1 139 ? -12.357 -6.968 -0.324 1.00 79.44 139 PRO A C 1
ATOM 1084 O O . PRO A 1 139 ? -11.640 -6.887 -1.317 1.00 79.44 139 PRO A O 1
ATOM 1087 N N . ALA A 1 140 ? -11.852 -7.029 0.912 1.00 79.75 140 ALA A N 1
ATOM 1088 C CA . ALA A 1 140 ? -10.418 -7.005 1.188 1.00 79.75 140 ALA A CA 1
ATOM 1089 C C . ALA A 1 140 ? -9.721 -8.268 0.659 1.00 79.75 140 ALA A C 1
ATOM 1091 O O . ALA A 1 140 ? -8.687 -8.175 0.002 1.00 79.75 140 ALA A O 1
ATOM 1092 N N . LEU A 1 141 ? -10.319 -9.442 0.883 1.00 82.94 141 LEU A N 1
ATOM 1093 C CA . LEU A 1 141 ? -9.825 -10.718 0.366 1.00 82.94 141 LEU A CA 1
ATOM 1094 C C . LEU A 1 141 ? -9.885 -10.769 -1.162 1.00 82.94 141 LEU A C 1
ATOM 1096 O O . LEU A 1 141 ? -8.912 -11.174 -1.793 1.00 82.94 141 LEU A O 1
ATOM 1100 N N . ALA A 1 142 ? -10.987 -10.311 -1.761 1.00 85.75 142 ALA A N 1
ATOM 1101 C CA . ALA A 1 142 ? -11.128 -10.215 -3.210 1.00 85.75 142 ALA A CA 1
ATOM 1102 C C . ALA A 1 142 ? -10.065 -9.287 -3.811 1.00 85.75 142 ALA A C 1
ATOM 1104 O O . ALA A 1 142 ? -9.427 -9.636 -4.800 1.00 85.75 142 ALA A O 1
ATOM 1105 N N . TYR A 1 143 ? -9.813 -8.140 -3.181 1.00 86.75 143 TYR A N 1
ATOM 1106 C CA . TYR A 1 143 ? -8.776 -7.210 -3.608 1.00 86.75 143 TYR A CA 1
ATOM 1107 C C . TYR A 1 143 ? -7.366 -7.817 -3.508 1.00 86.75 143 TYR A C 1
ATOM 1109 O O . TYR A 1 143 ? -6.595 -7.727 -4.462 1.00 86.75 143 TYR A O 1
ATOM 1117 N N . VAL A 1 144 ? -7.035 -8.499 -2.404 1.00 87.81 144 VAL A N 1
ATOM 1118 C CA . VAL A 1 144 ? -5.755 -9.222 -2.268 1.00 87.81 144 VAL A CA 1
ATOM 1119 C C . VAL A 1 144 ? -5.631 -10.314 -3.330 1.00 87.81 144 VAL A C 1
ATOM 1121 O O . VAL A 1 144 ? -4.571 -10.449 -3.935 1.00 87.81 144 VAL A O 1
ATOM 1124 N N . ALA A 1 145 ? -6.701 -11.058 -3.612 1.00 89.38 145 ALA A N 1
ATOM 1125 C CA . ALA A 1 145 ? -6.703 -12.080 -4.655 1.00 89.38 145 ALA A CA 1
ATOM 1126 C C . ALA A 1 145 ? -6.457 -11.480 -6.050 1.00 89.38 145 ALA A C 1
ATOM 1128 O O . ALA A 1 145 ? -5.623 -11.994 -6.794 1.00 89.38 145 ALA A O 1
ATOM 1129 N N . VAL A 1 146 ? -7.107 -10.359 -6.385 1.00 90.56 146 VAL A N 1
ATOM 1130 C CA . VAL A 1 146 ? -6.865 -9.613 -7.634 1.00 90.56 146 VAL A CA 1
ATOM 1131 C C . VAL A 1 146 ? -5.422 -9.113 -7.709 1.00 90.56 146 VAL A C 1
ATOM 1133 O O . VAL A 1 146 ? -4.803 -9.180 -8.773 1.00 90.56 146 VAL A O 1
ATOM 1136 N N . LEU A 1 147 ? -4.856 -8.655 -6.592 1.00 90.00 147 LEU A N 1
ATOM 1137 C CA . LEU A 1 147 ? -3.465 -8.215 -6.527 1.00 90.00 147 LEU A CA 1
ATOM 1138 C C . LEU A 1 147 ? -2.499 -9.380 -6.783 1.00 90.00 147 LEU A C 1
ATOM 1140 O O . LEU A 1 147 ? -1.627 -9.270 -7.642 1.00 90.00 147 LEU A O 1
ATOM 1144 N N . VAL A 1 148 ? -2.682 -10.514 -6.100 1.00 90.44 148 VAL A N 1
ATOM 1145 C CA . VAL A 1 148 ? -1.879 -11.733 -6.304 1.00 90.44 148 VAL A CA 1
ATOM 1146 C C . VAL A 1 148 ? -1.990 -12.217 -7.748 1.00 90.44 148 VAL A C 1
ATOM 1148 O O . VAL A 1 148 ? -0.976 -12.530 -8.376 1.00 90.44 148 VAL A O 1
ATOM 1151 N N . TRP A 1 149 ? -3.200 -12.227 -8.306 1.00 90.94 149 TRP A N 1
ATOM 1152 C CA . TRP A 1 149 ? -3.440 -12.572 -9.704 1.00 90.94 149 TRP A CA 1
ATOM 1153 C C . TRP A 1 149 ? -2.703 -11.634 -10.667 1.00 90.94 149 TRP A C 1
ATOM 1155 O O . TRP A 1 149 ? -2.050 -12.089 -11.603 1.00 90.94 149 TRP A O 1
ATOM 1165 N N . SER A 1 150 ? -2.746 -10.326 -10.418 1.00 89.38 150 SER A N 1
ATOM 1166 C CA . SER A 1 150 ? -2.075 -9.329 -11.258 1.00 89.38 150 SER A CA 1
ATOM 1167 C C . SER A 1 150 ? -0.553 -9.489 -11.223 1.00 89.38 150 SER A C 1
ATOM 1169 O O . SER A 1 150 ? 0.096 -9.481 -12.268 1.00 89.38 150 SER A O 1
ATOM 1171 N N . ILE A 1 151 ? 0.021 -9.695 -10.032 1.00 89.88 151 ILE A N 1
ATOM 1172 C CA . ILE A 1 151 ? 1.464 -9.909 -9.851 1.00 89.88 151 ILE A CA 1
ATOM 1173 C C . ILE A 1 151 ? 1.906 -11.197 -10.542 1.00 89.88 151 ILE A C 1
ATOM 1175 O O . ILE A 1 151 ? 2.873 -11.191 -11.301 1.00 89.88 151 ILE A O 1
ATOM 1179 N N . SER A 1 152 ? 1.201 -12.299 -10.295 1.00 89.75 152 SER A N 1
ATOM 1180 C CA . SER A 1 152 ? 1.535 -13.594 -10.892 1.00 89.75 152 SER A CA 1
ATOM 1181 C C . SER A 1 152 ? 1.389 -13.588 -12.409 1.00 89.75 152 SER A C 1
ATOM 1183 O O . SER A 1 152 ? 2.257 -14.123 -13.090 1.00 89.75 152 SER A O 1
ATOM 1185 N N . SER A 1 153 ? 0.374 -12.911 -12.952 1.00 88.25 153 SER A N 1
ATOM 1186 C CA . SER A 1 153 ? 0.206 -12.728 -14.399 1.00 88.25 153 SER A CA 1
ATOM 1187 C C . SER A 1 153 ? 1.355 -11.924 -15.016 1.00 88.25 153 SER A C 1
ATOM 1189 O O . SER A 1 153 ? 1.862 -12.291 -16.073 1.00 88.25 153 SER A O 1
ATOM 1191 N N . PHE A 1 154 ? 1.818 -10.865 -14.344 1.00 88.75 154 PHE A N 1
ATOM 1192 C CA . PHE A 1 154 ? 2.976 -10.089 -14.795 1.00 88.75 154 PHE A CA 1
ATOM 1193 C C . PHE A 1 154 ? 4.267 -10.920 -14.790 1.00 88.75 154 PHE A C 1
ATOM 1195 O O . PHE A 1 154 ? 5.031 -10.883 -15.753 1.00 88.75 154 PHE A O 1
ATOM 1202 N N . VAL A 1 155 ? 4.507 -11.697 -13.730 1.00 89.50 155 VAL A N 1
ATOM 1203 C CA . VAL A 1 155 ? 5.689 -12.569 -13.641 1.00 89.50 155 VAL A CA 1
ATOM 1204 C C . VAL A 1 155 ? 5.620 -13.703 -14.671 1.00 89.50 155 VAL A C 1
ATOM 1206 O O . VAL A 1 155 ? 6.624 -14.010 -15.312 1.00 89.50 155 VAL A O 1
ATOM 1209 N N . ALA A 1 156 ? 4.435 -14.275 -14.898 1.00 88.50 156 ALA A N 1
ATOM 1210 C CA . ALA A 1 156 ? 4.189 -15.268 -15.944 1.00 88.50 156 ALA A CA 1
ATOM 1211 C C . ALA A 1 156 ? 4.524 -14.755 -17.342 1.00 88.50 156 ALA A C 1
ATOM 1213 O O . ALA A 1 156 ? 5.132 -15.485 -18.120 1.00 88.50 156 ALA A O 1
ATOM 1214 N N . GLY A 1 157 ? 4.201 -13.493 -17.632 1.00 85.25 157 GLY A N 1
ATOM 1215 C CA . GLY A 1 157 ? 4.544 -12.835 -18.893 1.00 85.25 157 GLY A CA 1
ATOM 1216 C C . GLY A 1 157 ? 6.034 -12.519 -19.079 1.00 85.25 157 GLY A C 1
ATOM 1217 O O . GLY A 1 157 ? 6.383 -11.865 -20.050 1.00 85.25 157 GLY A O 1
ATOM 1218 N N . GLY A 1 158 ? 6.917 -12.940 -18.165 1.00 86.62 158 GLY A N 1
ATOM 1219 C CA . GLY A 1 158 ? 8.362 -12.691 -18.253 1.00 86.62 158 GLY A CA 1
ATOM 1220 C C . GLY A 1 158 ? 8.839 -11.466 -17.460 1.00 86.62 158 GLY A C 1
ATOM 1221 O O . GLY A 1 158 ? 10.028 -11.111 -17.486 1.00 86.62 158 GLY A O 1
ATOM 1222 N N . GLY A 1 159 ? 7.932 -10.839 -16.708 1.00 86.69 159 GLY A N 1
ATOM 1223 C CA . GLY A 1 159 ? 8.243 -9.791 -15.746 1.00 86.69 159 GLY A CA 1
ATOM 1224 C C . GLY A 1 159 ? 9.079 -10.299 -14.570 1.00 86.69 159 GLY A C 1
ATOM 1225 O O . GLY A 1 159 ? 9.001 -11.460 -14.170 1.00 86.69 159 GLY A O 1
ATOM 1226 N N . SER A 1 160 ? 9.889 -9.415 -13.982 1.00 84.75 160 SER A N 1
ATOM 1227 C CA . SER A 1 160 ? 10.615 -9.750 -12.752 1.00 84.75 160 SER A CA 1
ATOM 1228 C C . SER A 1 160 ? 9.716 -9.537 -11.534 1.00 84.75 160 SER A C 1
ATOM 1230 O O . SER A 1 160 ? 9.116 -8.458 -11.439 1.00 84.75 160 SER A O 1
ATOM 1232 N N . PRO A 1 161 ? 9.651 -10.488 -10.583 1.00 83.31 161 PRO A N 1
ATOM 1233 C CA . PRO A 1 161 ? 9.081 -10.227 -9.266 1.00 83.31 161 PRO A CA 1
ATOM 1234 C C . PRO A 1 161 ? 9.769 -9.012 -8.634 1.00 83.31 161 PRO A C 1
ATOM 1236 O O . PRO A 1 161 ? 10.958 -8.773 -8.853 1.00 83.31 161 PRO A O 1
ATOM 1239 N N . HIS A 1 162 ? 8.996 -8.198 -7.918 1.00 82.50 162 HIS A N 1
ATOM 1240 C CA . HIS A 1 162 ? 9.528 -7.050 -7.198 1.00 82.50 162 HIS A CA 1
ATOM 1241 C C . HIS A 1 162 ? 8.650 -6.733 -5.975 1.00 82.50 162 HIS A C 1
ATOM 1243 O O . HIS A 1 162 ? 7.424 -6.637 -6.113 1.00 82.50 162 HIS A O 1
ATOM 1249 N N . PRO A 1 163 ? 9.247 -6.465 -4.799 1.00 77.25 163 PRO A N 1
ATOM 1250 C CA . PRO A 1 163 ? 8.521 -6.161 -3.562 1.00 77.25 163 PRO A CA 1
ATOM 1251 C C . PRO A 1 163 ? 7.504 -5.023 -3.684 1.00 77.25 163 PRO A C 1
ATOM 1253 O O . PRO A 1 163 ? 6.412 -5.095 -3.133 1.00 77.25 163 PRO A O 1
ATOM 1256 N N . ARG A 1 164 ? 7.831 -3.987 -4.468 1.00 80.62 164 ARG A N 1
ATOM 1257 C CA . ARG A 1 164 ? 6.952 -2.825 -4.718 1.00 80.62 164 ARG A CA 1
ATOM 1258 C C . ARG A 1 164 ? 5.545 -3.179 -5.209 1.00 80.62 164 ARG A C 1
ATOM 1260 O O . ARG A 1 164 ? 4.631 -2.387 -5.015 1.00 80.62 164 ARG A O 1
ATOM 1267 N N . TYR A 1 165 ? 5.347 -4.336 -5.840 1.00 84.19 165 TYR A N 1
ATOM 1268 C CA . TYR A 1 165 ? 4.009 -4.724 -6.287 1.00 84.19 165 TYR A CA 1
ATOM 1269 C C . TYR A 1 165 ? 3.070 -5.035 -5.112 1.00 84.19 165 TYR A C 1
ATOM 1271 O O . TYR A 1 165 ? 1.858 -4.909 -5.247 1.00 84.19 165 TYR A O 1
ATOM 1279 N N . TRP A 1 166 ? 3.619 -5.333 -3.931 1.00 83.94 166 TRP A N 1
ATOM 1280 C CA . TRP A 1 166 ? 2.859 -5.516 -2.696 1.00 83.94 166 TRP A CA 1
ATOM 1281 C C . TRP A 1 166 ? 2.448 -4.210 -2.017 1.00 83.94 166 TRP A C 1
ATOM 1283 O O . TRP A 1 166 ? 1.649 -4.256 -1.086 1.00 83.94 166 TRP A O 1
ATOM 1293 N N . LEU A 1 167 ? 2.905 -3.043 -2.492 1.00 81.00 167 LEU A N 1
ATOM 1294 C CA . LEU A 1 167 ? 2.428 -1.750 -1.977 1.00 81.00 167 LEU A CA 1
ATOM 1295 C C . LEU A 1 167 ? 0.905 -1.625 -2.110 1.00 81.00 167 LEU A C 1
ATOM 1297 O O . LEU A 1 167 ? 0.256 -1.032 -1.252 1.00 81.00 167 LEU A O 1
ATOM 1301 N N . GLY A 1 168 ? 0.327 -2.270 -3.129 1.00 80.31 168 GLY A N 1
ATOM 1302 C CA . GLY A 1 168 ? -1.116 -2.374 -3.293 1.00 80.31 168 GLY A CA 1
ATOM 1303 C C . GLY A 1 168 ? -1.820 -3.041 -2.109 1.00 80.31 168 GLY A C 1
ATOM 1304 O O . GLY A 1 168 ? -2.965 -2.697 -1.859 1.00 80.31 168 GLY A O 1
ATOM 1305 N N . ALA A 1 169 ? -1.170 -3.933 -1.354 1.00 82.31 169 ALA A N 1
ATOM 1306 C CA . ALA A 1 169 ? -1.760 -4.638 -0.210 1.00 82.31 169 ALA A CA 1
ATOM 1307 C C . ALA A 1 169 ? -1.805 -3.799 1.081 1.00 82.31 169 ALA A C 1
ATOM 1309 O O . ALA A 1 169 ? -2.531 -4.155 2.011 1.00 82.31 169 ALA A O 1
ATOM 1310 N N . LEU A 1 170 ? -1.064 -2.684 1.149 1.00 79.69 170 LEU A N 1
ATOM 1311 C CA . LEU A 1 170 ? -0.966 -1.844 2.349 1.00 79.69 170 LEU A CA 1
ATOM 1312 C C . LEU A 1 170 ? -2.322 -1.373 2.903 1.00 79.69 170 LEU A C 1
ATOM 1314 O O . LEU A 1 170 ? -2.490 -1.442 4.120 1.00 79.69 170 LEU A O 1
ATOM 1318 N N . PRO A 1 171 ? -3.317 -0.961 2.089 1.00 76.94 171 PRO A N 1
ATOM 1319 C CA . PRO A 1 171 ? -4.629 -0.579 2.607 1.00 76.94 171 PRO A CA 1
ATOM 1320 C C . PRO A 1 171 ? -5.335 -1.724 3.340 1.00 76.94 171 PRO A C 1
ATOM 1322 O O . PRO A 1 171 ? -5.963 -1.498 4.369 1.00 76.94 171 PRO A O 1
ATOM 1325 N N . VAL A 1 172 ? -5.202 -2.964 2.855 1.00 80.38 172 VAL A N 1
ATOM 1326 C CA . VAL A 1 172 ? -5.801 -4.133 3.514 1.00 80.38 172 VAL A CA 1
ATOM 1327 C C . VAL A 1 172 ? -5.101 -4.417 4.837 1.00 80.38 172 VAL A C 1
ATOM 1329 O O . VAL A 1 172 ? -5.775 -4.604 5.846 1.00 80.38 172 VAL A O 1
ATOM 1332 N N . ILE A 1 173 ? -3.767 -4.370 4.862 1.00 76.62 173 ILE A N 1
ATOM 1333 C CA . ILE A 1 173 ? -2.987 -4.518 6.099 1.00 76.62 173 ILE A CA 1
ATOM 1334 C C . ILE A 1 173 ? -3.397 -3.443 7.115 1.00 76.62 173 ILE A C 1
ATOM 1336 O O . ILE A 1 173 ? -3.669 -3.769 8.268 1.00 76.62 173 ILE A O 1
ATOM 1340 N N . ALA A 1 174 ? -3.521 -2.185 6.683 1.00 75.06 174 ALA A N 1
ATOM 1341 C CA . ALA A 1 174 ? -3.944 -1.079 7.535 1.00 75.06 174 ALA A CA 1
ATOM 1342 C C . ALA A 1 174 ? -5.341 -1.306 8.133 1.00 75.06 174 ALA A C 1
ATOM 1344 O O . ALA A 1 174 ? -5.533 -1.072 9.324 1.00 75.06 174 ALA A O 1
ATOM 1345 N N . VAL A 1 175 ? -6.298 -1.816 7.348 1.00 75.12 175 VAL A N 1
ATOM 1346 C CA . VAL A 1 175 ? -7.643 -2.161 7.838 1.00 75.12 175 VAL A CA 1
ATOM 1347 C C . VAL A 1 175 ? -7.597 -3.299 8.860 1.00 75.12 175 VAL A C 1
ATOM 1349 O O . VAL A 1 175 ? -8.261 -3.200 9.891 1.00 75.12 175 VAL A O 1
ATOM 1352 N N . VAL A 1 176 ? -6.807 -4.355 8.628 1.00 74.12 176 VAL A N 1
ATOM 1353 C CA . VAL A 1 176 ? -6.675 -5.462 9.596 1.00 74.12 176 VAL A CA 1
ATOM 1354 C C . VAL A 1 176 ? -6.050 -4.972 10.901 1.00 74.12 176 VAL A C 1
ATOM 1356 O O . VAL A 1 176 ? -6.560 -5.279 11.978 1.00 74.12 176 VAL A O 1
ATOM 1359 N N . VAL A 1 177 ? -4.986 -4.171 10.817 1.00 72.50 177 VAL A N 1
ATOM 1360 C CA . VAL A 1 177 ? -4.331 -3.576 11.989 1.00 72.50 177 VAL A CA 1
ATOM 1361 C C . VAL A 1 177 ? -5.296 -2.656 12.738 1.00 72.50 177 VAL A C 1
ATOM 1363 O O . VAL A 1 177 ? -5.424 -2.781 13.953 1.00 72.50 177 VAL A O 1
ATOM 1366 N N . ALA A 1 178 ? -6.026 -1.784 12.037 1.00 72.56 178 ALA A N 1
ATOM 1367 C CA . ALA A 1 178 ? -7.016 -0.900 12.647 1.00 72.56 178 ALA A CA 1
ATOM 1368 C C . ALA A 1 178 ? -8.125 -1.688 13.361 1.00 72.56 178 ALA A C 1
ATOM 1370 O O . ALA A 1 178 ? -8.445 -1.380 14.505 1.00 72.56 178 ALA A O 1
ATOM 1371 N N . ALA A 1 179 ? -8.653 -2.745 12.735 1.00 71.88 179 ALA A N 1
ATOM 1372 C CA . ALA A 1 179 ? -9.654 -3.617 13.346 1.00 71.88 179 ALA A CA 1
ATOM 1373 C C . ALA A 1 179 ? -9.118 -4.352 14.590 1.00 71.88 179 ALA A C 1
ATOM 1375 O O . ALA A 1 179 ? -9.848 -4.531 15.564 1.00 71.88 179 ALA A O 1
ATOM 1376 N N . GLY A 1 180 ? -7.845 -4.762 14.580 1.00 69.75 180 GLY A N 1
ATOM 1377 C CA . GLY A 1 180 ? -7.186 -5.365 15.740 1.00 69.75 180 GLY A CA 1
ATOM 1378 C C . GLY A 1 180 ? -6.986 -4.380 16.895 1.00 69.75 180 GLY A C 1
ATOM 1379 O O . GLY A 1 180 ? -7.191 -4.741 18.052 1.00 69.75 180 GLY A O 1
ATOM 1380 N N . LEU A 1 181 ? -6.629 -3.131 16.588 1.00 71.62 181 LEU A N 1
ATOM 1381 C CA . LEU A 1 181 ? -6.404 -2.076 17.580 1.00 71.62 181 LEU A CA 1
ATOM 1382 C C . LEU A 1 181 ? -7.705 -1.535 18.187 1.00 71.62 181 LEU A C 1
ATOM 1384 O O . LEU A 1 181 ? -7.743 -1.284 19.389 1.00 71.62 181 LEU A O 1
ATOM 1388 N N . ASP A 1 182 ? -8.773 -1.406 17.395 1.00 70.44 182 ASP A N 1
ATOM 1389 C CA . ASP A 1 182 ? -10.108 -0.994 17.865 1.00 70.44 182 ASP A CA 1
ATOM 1390 C C . ASP A 1 182 ? -10.705 -1.992 18.876 1.00 70.44 182 ASP A C 1
ATOM 1392 O O . ASP A 1 182 ? -11.506 -1.642 19.741 1.00 70.44 182 ASP A O 1
ATOM 1396 N N . ALA A 1 183 ? -10.264 -3.251 18.826 1.00 65.88 183 ALA A N 1
ATOM 1397 C CA . ALA A 1 183 ? -10.687 -4.289 19.759 1.00 65.88 183 ALA A CA 1
ATOM 1398 C C . ALA A 1 183 ? -10.018 -4.202 21.149 1.00 65.88 183 ALA A C 1
ATOM 1400 O O . ALA A 1 183 ? -10.414 -4.941 22.059 1.00 65.88 183 ALA A O 1
ATOM 1401 N N . LEU A 1 184 ? -9.003 -3.349 21.332 1.00 67.19 184 LEU A N 1
ATOM 1402 C CA . LEU A 1 184 ? -8.302 -3.190 22.605 1.00 67.19 184 LEU A CA 1
ATOM 1403 C C . LEU A 1 184 ? -9.037 -2.198 23.530 1.00 67.19 184 LEU A C 1
ATOM 1405 O O . LEU A 1 184 ? -9.506 -1.152 23.085 1.00 67.19 184 LEU A O 1
ATOM 1409 N N . PRO A 1 185 ? -9.124 -2.475 24.845 1.00 62.66 185 PRO A N 1
ATOM 1410 C CA . PRO A 1 185 ? -9.816 -1.594 25.778 1.00 62.66 185 PRO A CA 1
ATOM 1411 C C . PRO A 1 185 ? -9.059 -0.271 25.971 1.00 62.66 185 PRO A C 1
ATOM 1413 O O . PRO A 1 185 ? -7.877 -0.259 26.327 1.00 62.66 185 PRO A O 1
ATOM 1416 N N . GLY A 1 186 ? -9.767 0.847 25.793 1.00 64.69 186 GLY A N 1
ATOM 1417 C CA . GLY A 1 186 ? -9.265 2.204 26.027 1.00 64.69 186 GLY A CA 1
ATOM 1418 C C . GLY A 1 186 ? -8.862 2.943 24.749 1.00 64.69 186 GLY A C 1
ATOM 1419 O O . GLY A 1 186 ? -8.301 2.385 23.823 1.00 64.69 186 GLY A O 1
ATOM 1420 N N . ARG A 1 187 ? -9.113 4.250 24.690 1.00 61.66 187 ARG A N 1
ATOM 1421 C CA . ARG A 1 187 ? -8.980 5.045 23.449 1.00 61.66 187 ARG A CA 1
ATOM 1422 C C . ARG A 1 187 ? -7.537 5.445 23.104 1.00 61.66 187 ARG A C 1
ATOM 1424 O O . ARG A 1 187 ? -7.270 5.987 22.037 1.00 61.66 187 ARG A O 1
ATOM 1431 N N . ARG A 1 188 ? -6.590 5.118 23.990 1.00 69.06 188 ARG A N 1
ATOM 1432 C CA . ARG A 1 188 ? -5.147 5.376 23.840 1.00 69.06 188 ARG A CA 1
ATOM 1433 C C . ARG A 1 188 ? -4.491 4.603 22.693 1.00 69.06 188 ARG A C 1
ATOM 1435 O O . ARG A 1 188 ? -3.413 4.980 22.248 1.00 69.06 188 ARG A O 1
ATOM 1442 N N . TRP A 1 189 ? -5.138 3.557 22.181 1.00 69.25 189 TRP A N 1
ATOM 1443 C CA . TRP A 1 189 ? -4.590 2.749 21.089 1.00 69.25 189 TRP A CA 1
ATOM 1444 C C . TRP A 1 189 ? -4.645 3.453 19.731 1.00 69.25 189 TRP A C 1
ATOM 1446 O O . TRP A 1 189 ? -3.859 3.100 18.861 1.00 69.25 189 TRP A O 1
ATOM 1456 N N . ALA A 1 190 ? -5.461 4.506 19.574 1.00 67.69 190 ALA A N 1
ATOM 1457 C CA . ALA A 1 190 ? -5.456 5.368 18.386 1.00 67.69 190 ALA A CA 1
ATOM 1458 C C . ALA A 1 190 ? -4.141 6.159 18.212 1.00 67.69 190 ALA A C 1
ATOM 1460 O O . ALA A 1 190 ? -3.824 6.596 17.107 1.00 67.69 190 ALA A O 1
ATOM 1461 N N . VAL A 1 191 ? -3.332 6.280 19.274 1.00 72.38 191 VAL A N 1
ATOM 1462 C CA . VAL A 1 191 ? -1.989 6.879 19.211 1.00 72.38 191 VAL A CA 1
ATOM 1463 C C . VAL A 1 191 ? -1.015 5.985 18.439 1.00 72.38 191 VAL A C 1
ATOM 1465 O O . VAL A 1 191 ? -0.117 6.496 17.782 1.00 72.38 191 VAL A O 1
ATOM 1468 N N . ILE A 1 192 ? -1.207 4.662 18.449 1.00 71.56 192 ILE A N 1
ATOM 1469 C CA . ILE A 1 192 ? -0.335 3.720 17.733 1.00 71.56 192 ILE A CA 1
ATOM 1470 C C . ILE A 1 192 ? -0.404 3.898 16.205 1.00 71.56 192 ILE A C 1
ATOM 1472 O O . ILE A 1 192 ? 0.647 4.120 15.608 1.00 71.56 192 ILE A O 1
ATOM 1476 N N . PRO A 1 193 ? -1.573 3.848 15.535 1.00 68.81 193 PRO A N 1
ATOM 1477 C CA . PRO A 1 193 ? -1.644 4.040 14.090 1.00 68.81 193 PRO A CA 1
ATOM 1478 C C . PRO A 1 193 ? -1.278 5.476 13.697 1.00 68.81 193 PRO A C 1
ATOM 1480 O O . PRO A 1 193 ? -0.666 5.671 12.651 1.00 68.81 193 PRO A O 1
ATOM 1483 N N . ALA A 1 194 ? -1.565 6.469 14.549 1.00 70.38 194 ALA A N 1
ATOM 1484 C CA . ALA A 1 194 ? -1.096 7.841 14.358 1.00 70.38 194 ALA A CA 1
ATOM 1485 C C . ALA A 1 194 ? 0.441 7.923 14.383 1.00 70.38 194 ALA A C 1
ATOM 1487 O O . ALA A 1 194 ? 1.046 8.507 13.487 1.00 70.38 194 ALA A O 1
ATOM 1488 N N . GLY A 1 195 ? 1.075 7.289 15.372 1.00 76.25 195 GLY A N 1
ATOM 1489 C CA . GLY A 1 195 ? 2.527 7.205 15.497 1.00 76.25 195 GLY A CA 1
ATOM 1490 C C . GLY A 1 195 ? 3.166 6.453 14.332 1.00 76.25 195 GLY A C 1
ATOM 1491 O O . GLY A 1 195 ? 4.155 6.923 13.784 1.00 76.25 195 GLY A O 1
ATOM 1492 N N . LEU A 1 196 ? 2.567 5.342 13.888 1.00 73.31 196 LEU A N 1
ATOM 1493 C CA . LEU A 1 196 ? 3.013 4.607 12.701 1.00 73.31 196 LEU A CA 1
ATOM 1494 C C . LEU A 1 196 ? 2.903 5.451 11.428 1.00 73.31 196 LEU A C 1
ATOM 1496 O O . LEU A 1 196 ? 3.803 5.398 10.597 1.00 73.31 196 LEU A O 1
ATOM 1500 N N . LEU A 1 197 ? 1.839 6.244 11.270 1.00 73.12 197 LEU A N 1
ATOM 1501 C CA . LEU A 1 197 ? 1.690 7.150 10.131 1.00 73.12 197 LEU A CA 1
ATOM 1502 C C . LEU A 1 197 ? 2.765 8.241 10.146 1.00 73.12 197 LEU A C 1
ATOM 1504 O O . LEU A 1 197 ? 3.408 8.476 9.125 1.00 73.12 197 LEU A O 1
ATOM 1508 N N . VAL A 1 198 ? 2.988 8.880 11.298 1.00 74.88 198 VAL A N 1
ATOM 1509 C CA . VAL A 1 198 ? 4.047 9.888 11.465 1.00 74.88 198 VAL A CA 1
ATOM 1510 C C . VAL A 1 198 ? 5.414 9.277 11.172 1.00 74.88 198 VAL A C 1
ATOM 1512 O O . VAL A 1 198 ? 6.189 9.860 10.418 1.00 74.88 198 VAL A O 1
ATOM 1515 N N . LEU A 1 199 ? 5.687 8.079 11.696 1.00 76.06 199 LEU A N 1
ATOM 1516 C CA . LEU A 1 199 ? 6.920 7.345 11.436 1.00 76.06 199 LEU A CA 1
ATOM 1517 C C . LEU A 1 199 ? 7.078 7.038 9.942 1.00 76.06 199 LEU A C 1
ATOM 1519 O O . LEU A 1 199 ? 8.132 7.304 9.376 1.00 76.06 199 LEU A O 1
ATOM 1523 N N . GLN A 1 200 ? 6.028 6.541 9.282 1.00 74.44 200 GLN A N 1
ATOM 1524 C CA . GLN A 1 200 ? 6.027 6.226 7.852 1.00 74.44 200 GLN A CA 1
ATOM 1525 C C . GLN A 1 200 ? 6.300 7.462 6.992 1.00 74.44 200 GLN A C 1
ATOM 1527 O O . GLN A 1 200 ? 7.083 7.390 6.045 1.00 74.44 200 GLN A O 1
ATOM 1532 N N . VAL A 1 201 ? 5.680 8.599 7.313 1.00 74.56 201 VAL A N 1
ATOM 1533 C CA . VAL A 1 201 ? 5.913 9.853 6.588 1.00 74.56 201 VAL A CA 1
ATOM 1534 C C . VAL A 1 201 ? 7.312 10.386 6.864 1.00 74.56 201 VAL A C 1
ATOM 1536 O O . VAL A 1 201 ? 7.996 10.766 5.919 1.00 74.56 201 VAL A O 1
ATOM 1539 N N . GLY A 1 202 ? 7.777 10.340 8.113 1.00 75.38 202 GLY A N 1
ATOM 1540 C CA . GLY A 1 202 ? 9.149 10.700 8.471 1.00 75.38 202 GLY A CA 1
ATOM 1541 C C . GLY A 1 202 ? 10.180 9.871 7.702 1.00 75.38 202 GLY A C 1
ATOM 1542 O O . GLY A 1 202 ? 11.099 10.434 7.109 1.00 75.38 202 GLY A O 1
ATOM 1543 N N . MET A 1 203 ? 9.977 8.552 7.618 1.00 71.00 203 MET A N 1
ATOM 1544 C CA . MET A 1 203 ? 10.799 7.648 6.807 1.00 71.00 203 MET A CA 1
ATOM 1545 C C . MET A 1 203 ? 10.745 8.002 5.324 1.00 71.00 203 MET A C 1
ATOM 1547 O O . MET A 1 203 ? 11.785 8.066 4.676 1.00 71.00 203 MET A O 1
ATOM 1551 N N . GLY A 1 204 ? 9.551 8.252 4.782 1.00 73.88 204 GLY A N 1
ATOM 1552 C CA . GLY A 1 204 ? 9.368 8.612 3.378 1.00 73.88 204 GLY A CA 1
ATOM 1553 C C . GLY A 1 204 ? 10.071 9.919 3.015 1.00 73.88 204 GLY A C 1
ATOM 1554 O O . GLY A 1 204 ? 10.788 9.971 2.020 1.00 73.88 204 GLY A O 1
ATOM 1555 N N . VAL A 1 205 ? 9.926 10.949 3.851 1.00 72.44 205 VAL A N 1
ATOM 1556 C CA . VAL A 1 205 ? 10.595 12.246 3.685 1.00 72.44 205 VAL A CA 1
ATOM 1557 C C . VAL A 1 205 ? 12.108 12.092 3.791 1.00 72.44 205 VAL A C 1
ATOM 1559 O O . VAL A 1 205 ? 12.827 12.620 2.949 1.00 72.44 205 VAL A O 1
ATOM 1562 N N . ARG A 1 206 ? 12.607 11.341 4.780 1.00 72.06 206 ARG A N 1
ATOM 1563 C CA . ARG A 1 206 ? 14.046 11.110 4.955 1.00 72.06 206 ARG A CA 1
ATOM 1564 C C . ARG A 1 206 ? 14.645 10.344 3.781 1.00 72.06 206 ARG A C 1
ATOM 1566 O O . ARG A 1 206 ? 15.656 10.775 3.238 1.00 72.06 206 ARG A O 1
ATOM 1573 N N . ALA A 1 207 ? 14.012 9.247 3.373 1.00 69.19 207 ALA A N 1
ATOM 1574 C CA . ALA A 1 207 ? 14.442 8.458 2.226 1.00 69.19 207 ALA A CA 1
ATOM 1575 C C . ALA A 1 207 ? 14.415 9.290 0.941 1.00 69.19 207 ALA A C 1
ATOM 1577 O O . ALA A 1 207 ? 15.342 9.207 0.144 1.00 69.19 207 ALA A O 1
ATOM 1578 N N . TRP A 1 208 ? 13.392 10.127 0.754 1.00 69.69 208 TRP A N 1
ATOM 1579 C CA . TRP A 1 208 ? 13.321 11.054 -0.370 1.00 69.69 208 TRP A CA 1
ATOM 1580 C C . TRP A 1 208 ? 14.429 12.109 -0.318 1.00 69.69 208 TRP A C 1
ATOM 1582 O O . TRP A 1 208 ? 15.059 12.356 -1.342 1.00 69.69 208 TRP A O 1
ATOM 1592 N N . TYR A 1 209 ? 14.715 12.685 0.850 1.00 68.81 20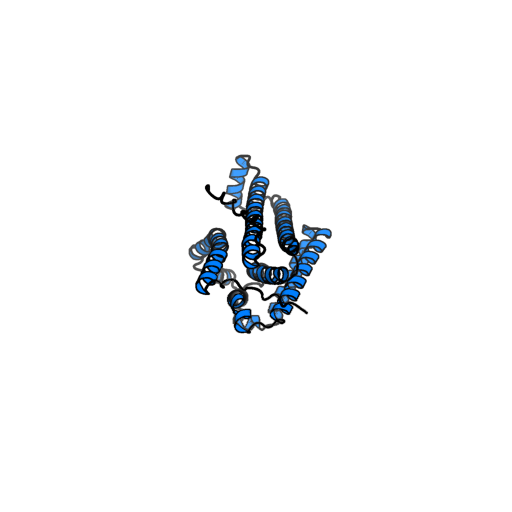9 TYR A N 1
ATOM 1593 C CA . TYR A 1 209 ? 15.794 13.657 1.032 1.00 68.81 209 TYR A CA 1
ATOM 1594 C C . TYR A 1 209 ? 17.165 13.047 0.724 1.00 68.81 209 TYR A C 1
ATOM 1596 O O . TYR A 1 209 ? 17.942 13.648 -0.001 1.00 68.81 209 TYR A O 1
ATOM 1604 N N . GLU A 1 210 ? 17.444 11.835 1.204 1.00 67.81 210 GLU A N 1
ATOM 1605 C CA . GLU A 1 210 ? 18.687 11.112 0.892 1.00 67.81 210 GLU A CA 1
ATOM 1606 C C . GLU A 1 210 ? 18.774 10.730 -0.589 1.00 67.81 210 GLU A C 1
ATOM 1608 O O . GLU A 1 210 ? 19.796 10.922 -1.244 1.00 67.81 210 GLU A O 1
ATOM 1613 N N . TYR A 1 211 ? 17.669 10.243 -1.155 1.00 65.19 211 TYR A N 1
ATOM 1614 C CA . TYR A 1 211 ? 17.596 9.863 -2.561 1.00 65.19 211 TYR A CA 1
ATOM 1615 C C . TYR A 1 211 ? 17.791 11.061 -3.494 1.00 65.19 211 TYR A C 1
ATOM 1617 O O . TYR A 1 211 ? 18.541 10.975 -4.462 1.00 65.19 211 TYR A O 1
ATOM 1625 N N . THR A 1 212 ? 17.142 12.189 -3.205 1.00 64.88 212 THR A N 1
ATOM 1626 C CA . THR A 1 212 ? 17.287 13.424 -3.986 1.00 64.88 212 THR A CA 1
ATOM 1627 C C . THR A 1 212 ? 18.632 14.091 -3.723 1.00 64.88 212 THR A C 1
ATOM 1629 O O . THR A 1 212 ? 19.322 14.421 -4.682 1.00 64.88 212 THR A O 1
ATOM 1632 N N . GLY A 1 213 ? 19.075 14.183 -2.471 1.00 61.88 213 GLY A N 1
ATOM 1633 C CA . GLY A 1 213 ? 20.403 14.676 -2.106 1.00 61.88 213 GLY A CA 1
ATOM 1634 C C . GLY A 1 213 ? 21.537 13.914 -2.796 1.00 61.88 213 GLY A C 1
ATOM 1635 O O . GLY A 1 213 ? 22.503 14.534 -3.225 1.00 61.88 213 GLY A O 1
ATOM 1636 N N . GLY A 1 214 ? 21.396 12.599 -2.992 1.00 57.47 214 GLY A N 1
ATOM 1637 C CA . GLY A 1 214 ? 22.351 11.783 -3.748 1.00 57.47 214 GLY A CA 1
ATOM 1638 C C . GLY A 1 214 ? 22.206 11.857 -5.276 1.00 57.47 214 GLY A C 1
ATOM 1639 O O . GLY A 1 214 ? 23.193 11.699 -5.990 1.00 57.47 214 GLY A O 1
ATOM 1640 N N .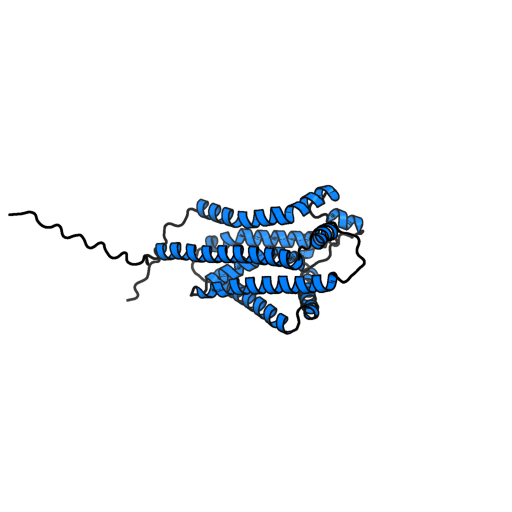 LEU A 1 215 ? 21.002 12.101 -5.808 1.00 51.22 215 LEU A N 1
ATOM 1641 C CA . LEU A 1 215 ? 20.745 12.144 -7.258 1.00 51.22 215 LEU A CA 1
ATOM 1642 C C . LEU A 1 215 ? 20.953 13.510 -7.907 1.00 51.22 215 LEU A C 1
ATOM 1644 O O . LEU A 1 215 ? 21.283 13.553 -9.092 1.00 51.22 215 LEU A O 1
ATOM 1648 N N . TYR A 1 216 ? 20.793 14.607 -7.166 1.00 48.34 216 TYR A N 1
ATOM 1649 C CA . TYR A 1 216 ? 21.032 15.961 -7.684 1.00 48.34 216 TYR A CA 1
ATOM 1650 C C . TYR A 1 216 ? 22.509 16.219 -8.047 1.00 48.34 216 TYR A C 1
ATOM 1652 O O . TYR A 1 216 ? 22.807 17.214 -8.699 1.00 48.34 216 TYR A O 1
ATOM 1660 N N . PHE A 1 217 ? 23.422 15.301 -7.708 1.00 49.28 217 PHE A N 1
ATOM 1661 C CA . PHE A 1 217 ? 24.843 15.364 -8.068 1.00 49.28 217 PHE A CA 1
ATOM 1662 C C . PHE A 1 217 ? 25.261 14.412 -9.203 1.00 49.28 217 PHE A C 1
ATOM 1664 O O . PHE A 1 217 ? 26.456 14.204 -9.397 1.00 49.28 217 PHE A O 1
ATOM 1671 N N . ILE A 1 218 ? 24.325 13.842 -9.977 1.00 47.62 218 ILE A N 1
ATOM 1672 C CA . ILE A 1 218 ? 24.663 13.101 -11.209 1.00 47.62 218 ILE A CA 1
ATOM 1673 C C . ILE A 1 218 ? 24.439 14.029 -12.420 1.00 47.62 218 ILE A C 1
ATOM 1675 O O . ILE A 1 218 ? 23.291 14.190 -12.834 1.00 47.62 218 ILE A O 1
ATOM 1679 N N . PRO A 1 219 ? 25.491 14.630 -13.015 1.00 48.09 219 PRO A N 1
ATOM 1680 C CA . PRO A 1 219 ? 25.355 15.775 -13.927 1.00 48.09 219 PRO A CA 1
ATOM 1681 C C . PRO A 1 219 ? 24.756 15.481 -15.313 1.00 48.09 219 PRO A C 1
ATOM 1683 O O . PRO A 1 219 ? 24.579 16.409 -16.092 1.00 48.09 219 PRO A O 1
ATOM 1686 N N . ASP A 1 220 ? 24.455 14.223 -15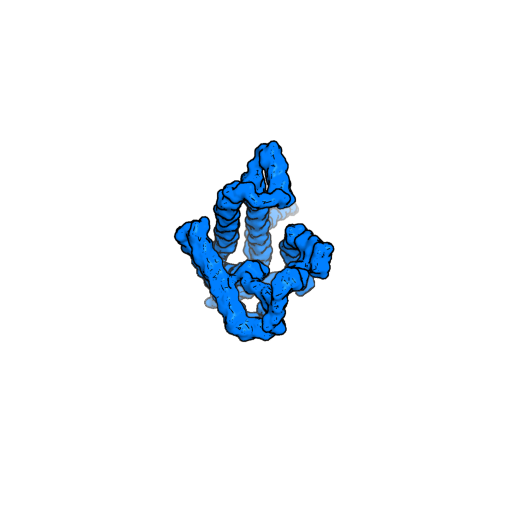.651 1.00 51.22 220 ASP A N 1
ATOM 1687 C CA . ASP A 1 220 ? 24.489 13.788 -17.059 1.00 51.22 220 ASP A CA 1
ATOM 1688 C C . ASP A 1 220 ? 23.236 13.043 -17.564 1.00 51.22 220 ASP A C 1
ATOM 1690 O O . ASP A 1 220 ? 23.306 12.193 -18.453 1.00 51.22 220 ASP A O 1
ATOM 1694 N N . ARG A 1 221 ? 22.043 13.320 -17.015 1.00 48.84 221 ARG A N 1
ATOM 1695 C CA . ARG A 1 221 ? 20.790 12.755 -17.562 1.00 48.84 221 ARG A CA 1
ATOM 1696 C C . ARG A 1 221 ? 19.990 13.787 -18.346 1.00 48.84 221 ARG A C 1
ATOM 1698 O O . ARG A 1 221 ? 19.609 14.825 -17.818 1.00 48.84 221 ARG A O 1
ATOM 1705 N N . SER A 1 222 ? 19.688 13.430 -19.599 1.00 49.91 222 SER A N 1
ATOM 1706 C CA . SER A 1 222 ? 18.824 14.156 -20.540 1.00 49.91 222 SER A CA 1
ATOM 1707 C C . SER A 1 222 ? 17.605 14.803 -19.862 1.00 49.91 222 SER A C 1
ATOM 1709 O O . SER A 1 222 ? 16.994 14.157 -19.000 1.00 49.91 222 SER A O 1
ATOM 1711 N N . PRO A 1 223 ? 17.185 16.009 -20.283 1.00 50.03 223 PRO A N 1
ATOM 1712 C CA . PRO A 1 223 ? 16.181 16.795 -19.581 1.00 50.03 223 PRO A CA 1
ATOM 1713 C C . PRO A 1 223 ? 14.816 16.108 -19.641 1.00 50.03 223 PRO A C 1
ATOM 1715 O O . PRO A 1 223 ? 14.071 16.219 -20.614 1.00 50.03 223 PRO A O 1
ATOM 1718 N N . SER A 1 224 ? 14.477 15.389 -18.572 1.00 61.88 224 SER A N 1
ATOM 1719 C CA . SER A 1 224 ? 13.109 14.939 -18.343 1.00 61.88 224 SER A CA 1
ATOM 1720 C C . SER A 1 224 ? 12.190 16.157 -18.211 1.00 61.88 224 SER A C 1
ATOM 1722 O O . SER A 1 224 ? 12.616 17.212 -17.744 1.00 61.88 224 SER A O 1
ATOM 1724 N N . TRP A 1 225 ? 10.915 16.016 -18.580 1.00 56.12 225 TRP A N 1
ATOM 1725 C CA . TRP A 1 225 ? 9.916 17.077 -18.382 1.00 56.12 225 TRP A CA 1
ATOM 1726 C C . TRP A 1 225 ? 9.856 17.549 -16.918 1.00 56.12 225 TRP A C 1
ATOM 1728 O O . TRP A 1 225 ? 9.605 18.721 -16.661 1.00 56.12 225 TRP A O 1
ATOM 1738 N N . TRP A 1 226 ? 10.149 16.650 -15.966 1.00 56.12 226 TRP A N 1
ATOM 1739 C CA . TRP A 1 226 ? 10.274 16.984 -14.551 1.00 56.12 226 TRP A CA 1
ATOM 1740 C C . TRP A 1 226 ? 11.493 17.867 -14.286 1.00 56.12 226 TRP A C 1
ATOM 1742 O O . TRP A 1 226 ? 11.340 18.896 -13.651 1.00 56.12 226 TRP A O 1
ATOM 1752 N N . GLY A 1 227 ? 12.660 17.533 -14.847 1.00 60.88 227 GLY A N 1
ATOM 1753 C CA . GLY A 1 227 ? 13.869 18.362 -14.763 1.00 60.88 227 GLY A CA 1
ATOM 1754 C C . GLY A 1 227 ? 13.698 19.755 -15.379 1.00 60.88 227 GLY A C 1
ATOM 1755 O O . GLY A 1 227 ? 14.220 20.732 -14.855 1.00 60.88 227 GLY A O 1
ATOM 1756 N N . GLN A 1 228 ? 12.915 19.868 -16.457 1.00 66.38 228 GLN A N 1
ATOM 1757 C CA . GLN A 1 228 ? 12.570 21.161 -17.059 1.00 66.38 228 GLN A CA 1
ATOM 1758 C C . GLN A 1 228 ? 11.604 21.957 -16.173 1.00 66.38 228 GLN A C 1
ATOM 1760 O O . GLN A 1 228 ? 11.838 23.134 -15.916 1.00 66.38 228 GLN A O 1
ATOM 1765 N N . ALA A 1 229 ? 10.548 21.318 -15.658 1.00 60.91 229 ALA A N 1
ATOM 1766 C CA . ALA A 1 229 ? 9.601 21.955 -14.745 1.00 60.91 229 ALA A CA 1
ATOM 1767 C C . ALA A 1 229 ? 10.278 22.399 -13.440 1.00 60.91 229 ALA A C 1
ATOM 1769 O O . ALA A 1 229 ? 10.005 23.493 -12.945 1.00 60.91 229 ALA A O 1
ATOM 1770 N N . THR A 1 230 ? 11.195 21.586 -12.905 1.00 62.97 230 THR A N 1
ATOM 1771 C CA . THR A 1 230 ? 11.956 21.952 -11.715 1.00 62.97 230 THR A CA 1
ATOM 1772 C C . THR A 1 230 ? 12.970 23.048 -12.008 1.00 62.97 230 THR A C 1
ATOM 1774 O O . THR A 1 230 ? 13.078 23.976 -11.219 1.00 62.97 230 THR A O 1
ATOM 1777 N N . GLY A 1 231 ? 13.631 23.012 -13.168 1.00 64.19 231 GLY A N 1
ATOM 1778 C CA . GLY A 1 231 ? 14.559 24.059 -13.599 1.00 64.19 231 GLY A CA 1
ATOM 1779 C C . GLY A 1 231 ? 13.890 25.425 -13.781 1.00 64.19 231 GLY A C 1
ATOM 1780 O O . GLY A 1 231 ? 14.467 26.438 -13.406 1.00 64.19 231 GLY A O 1
ATOM 1781 N N . VAL A 1 232 ? 12.648 25.476 -14.279 1.00 67.50 232 VAL A N 1
ATOM 1782 C CA . VAL A 1 232 ? 11.865 26.726 -14.374 1.00 67.50 232 VAL A CA 1
ATOM 1783 C C . VAL A 1 232 ? 11.541 27.292 -12.989 1.00 67.50 232 VAL A C 1
ATOM 1785 O O . VAL A 1 232 ? 11.614 28.500 -12.778 1.00 67.50 232 VAL A O 1
ATOM 1788 N N . LEU A 1 233 ? 11.198 26.430 -12.034 1.00 64.62 233 LEU A N 1
ATOM 1789 C CA . LEU A 1 233 ? 10.868 26.832 -10.666 1.00 64.62 233 LEU A CA 1
ATOM 1790 C C . LEU A 1 233 ? 12.126 27.235 -9.874 1.00 64.62 233 LEU A C 1
ATOM 1792 O O . LEU A 1 233 ? 12.095 28.244 -9.175 1.00 64.62 233 LEU A O 1
ATOM 1796 N N . GLU A 1 234 ? 13.247 26.531 -10.040 1.00 67.94 234 GLU A N 1
ATOM 1797 C CA . GLU A 1 234 ? 14.561 26.933 -9.513 1.00 67.94 234 GLU A CA 1
ATOM 1798 C C . GLU A 1 234 ? 15.028 28.269 -10.108 1.00 67.94 234 GLU A C 1
ATOM 1800 O O . GLU A 1 234 ? 15.455 29.150 -9.364 1.00 67.94 234 GLU A O 1
ATOM 1805 N N . ALA A 1 235 ? 14.877 28.470 -11.422 1.00 73.75 235 ALA A N 1
ATOM 1806 C CA . ALA A 1 235 ? 15.192 29.737 -12.088 1.00 73.75 235 ALA A CA 1
ATOM 1807 C C . ALA A 1 235 ? 14.297 30.896 -11.615 1.00 73.75 235 ALA A C 1
ATOM 1809 O O . ALA A 1 235 ? 14.725 32.048 -11.612 1.00 73.75 235 ALA A O 1
ATOM 1810 N N . ALA A 1 236 ? 13.076 30.596 -11.166 1.00 74.62 236 ALA A N 1
ATOM 1811 C CA . ALA A 1 236 ? 12.179 31.549 -10.518 1.00 74.62 236 ALA A CA 1
ATOM 1812 C C . ALA A 1 236 ? 12.500 31.777 -9.023 1.00 74.62 236 ALA A C 1
ATOM 1814 O O . ALA A 1 236 ? 11.752 32.470 -8.334 1.00 74.62 236 ALA A O 1
ATOM 1815 N N . GLY A 1 237 ? 13.586 31.192 -8.501 1.00 75.19 237 GLY A N 1
ATOM 1816 C CA . GLY A 1 237 ? 13.997 31.303 -7.100 1.00 75.19 237 GLY A CA 1
ATOM 1817 C C . GLY A 1 237 ? 13.129 30.498 -6.129 1.00 75.19 237 GLY A C 1
ATOM 1818 O O . GLY A 1 237 ? 13.189 30.724 -4.920 1.00 75.19 237 GLY A O 1
ATOM 1819 N N . ALA A 1 238 ? 12.303 29.574 -6.624 1.00 69.31 238 ALA A N 1
ATOM 1820 C CA . ALA A 1 238 ? 11.433 28.769 -5.784 1.00 69.31 238 ALA A CA 1
ATOM 1821 C C . ALA A 1 238 ? 12.241 27.640 -5.114 1.00 69.31 238 ALA A C 1
ATOM 1823 O O . ALA A 1 238 ? 12.824 26.807 -5.816 1.00 69.31 238 ALA A O 1
ATOM 1824 N N . PRO A 1 239 ? 12.255 27.540 -3.770 1.00 70.69 239 PRO A N 1
ATOM 1825 C CA . PRO A 1 239 ? 12.943 26.463 -3.068 1.00 70.69 239 PRO A CA 1
ATOM 1826 C C . PRO A 1 239 ? 12.122 25.175 -3.186 1.00 70.69 239 PRO A C 1
ATOM 1828 O O . PRO A 1 239 ? 11.383 24.787 -2.283 1.00 70.69 239 PRO A O 1
ATOM 1831 N N . LEU A 1 240 ? 12.217 24.509 -4.332 1.00 63.41 240 LEU A N 1
ATOM 1832 C CA . LEU A 1 240 ? 11.433 23.325 -4.682 1.00 63.41 240 LEU A CA 1
ATOM 1833 C C . LEU A 1 240 ? 11.439 22.201 -3.644 1.00 63.41 240 LEU A C 1
ATOM 1835 O O . LEU A 1 240 ? 10.365 21.647 -3.381 1.00 63.41 240 LEU A O 1
ATOM 1839 N N . PRO A 1 241 ? 12.577 21.871 -3.006 1.00 62.56 241 PRO A N 1
ATOM 1840 C CA . PRO A 1 241 ? 12.579 20.899 -1.923 1.00 62.56 241 PRO A CA 1
ATOM 1841 C C . PRO A 1 241 ? 11.719 21.340 -0.736 1.00 62.56 241 PRO A C 1
ATOM 1843 O O . PRO A 1 241 ? 11.015 20.528 -0.144 1.00 62.56 241 PRO A O 1
ATOM 1846 N N . ALA A 1 242 ? 11.701 22.640 -0.430 1.00 64.19 242 ALA A N 1
ATOM 1847 C CA . ALA A 1 242 ? 10.868 23.193 0.630 1.00 64.19 242 ALA A CA 1
ATOM 1848 C C . ALA A 1 242 ? 9.384 23.231 0.236 1.00 64.19 242 ALA A C 1
ATOM 1850 O O . ALA A 1 242 ? 8.537 22.934 1.071 1.00 64.19 242 ALA A O 1
ATOM 1851 N N . LEU A 1 243 ? 9.052 23.533 -1.024 1.00 69.94 243 LEU A N 1
ATOM 1852 C CA . LEU A 1 243 ? 7.665 23.546 -1.510 1.00 69.94 243 LEU A CA 1
ATOM 1853 C C . LEU A 1 243 ? 7.053 22.143 -1.578 1.00 69.94 243 LEU A C 1
ATOM 1855 O O . LEU A 1 243 ? 5.910 21.945 -1.169 1.00 69.94 243 LEU A O 1
ATOM 1859 N N . SER A 1 244 ? 7.812 21.160 -2.061 1.00 65.19 244 SER A N 1
ATOM 1860 C CA . SER A 1 244 ? 7.381 19.757 -2.089 1.00 65.19 244 SER A CA 1
ATOM 1861 C C . SER A 1 244 ? 7.238 19.186 -0.677 1.00 65.19 244 SER A C 1
ATOM 1863 O O . SER A 1 244 ? 6.217 18.567 -0.372 1.00 65.19 244 SER A O 1
ATOM 1865 N N . LEU A 1 245 ? 8.186 19.477 0.219 1.00 62.31 245 LEU A N 1
ATOM 1866 C CA . LEU A 1 245 ? 8.067 19.148 1.638 1.00 62.31 245 LEU A CA 1
ATOM 1867 C C . LEU A 1 245 ? 6.846 19.826 2.277 1.00 62.31 245 LEU A C 1
ATOM 1869 O O . LEU A 1 245 ? 6.072 19.161 2.958 1.00 62.31 245 LEU A O 1
ATOM 1873 N N . ALA A 1 246 ? 6.623 21.117 2.021 1.00 72.12 246 ALA A N 1
ATOM 1874 C CA . ALA A 1 246 ? 5.463 21.847 2.527 1.00 72.12 246 ALA A CA 1
ATOM 1875 C C . ALA A 1 246 ? 4.146 21.229 2.036 1.00 72.12 246 ALA A C 1
ATOM 1877 O O . ALA A 1 246 ? 3.231 21.040 2.833 1.00 72.12 246 ALA A O 1
ATOM 1878 N N . ALA A 1 247 ? 4.058 20.837 0.762 1.00 72.56 247 ALA A N 1
ATOM 1879 C CA . ALA A 1 247 ? 2.885 20.153 0.223 1.00 72.56 247 ALA A CA 1
ATOM 1880 C C . ALA A 1 247 ? 2.629 18.807 0.924 1.00 72.56 247 ALA A C 1
ATOM 1882 O O . ALA A 1 247 ? 1.493 18.519 1.305 1.00 72.56 247 ALA A O 1
ATOM 1883 N N . VAL A 1 248 ? 3.675 18.007 1.162 1.00 69.69 248 VAL A N 1
ATOM 1884 C CA . VAL A 1 248 ? 3.572 16.746 1.919 1.00 69.69 248 VAL A CA 1
ATOM 1885 C C . VAL A 1 248 ? 3.111 17.000 3.356 1.00 69.69 248 VAL A C 1
ATOM 1887 O O . VAL A 1 248 ? 2.217 16.305 3.838 1.00 69.69 248 VAL A O 1
ATOM 1890 N N . LEU A 1 249 ? 3.666 18.009 4.030 1.00 72.38 249 LEU A N 1
ATOM 1891 C CA . LEU A 1 249 ? 3.287 18.375 5.397 1.00 72.38 249 LEU A CA 1
ATOM 1892 C C . LEU A 1 249 ? 1.838 18.871 5.483 1.00 72.38 249 LEU A C 1
ATOM 1894 O O . LEU A 1 249 ? 1.126 18.500 6.414 1.00 72.38 249 LEU A O 1
ATOM 1898 N N . VAL A 1 250 ? 1.370 19.647 4.502 1.00 75.94 250 VAL A N 1
ATOM 1899 C CA . VAL A 1 250 ? -0.031 20.088 4.415 1.00 75.94 250 VAL A CA 1
ATOM 1900 C C . VAL A 1 250 ? -0.963 18.894 4.220 1.00 75.94 250 VAL A C 1
ATOM 1902 O O . VAL A 1 250 ? -1.961 18.778 4.929 1.00 75.94 250 VAL A O 1
ATOM 1905 N N . LEU A 1 251 ? -0.636 17.968 3.315 1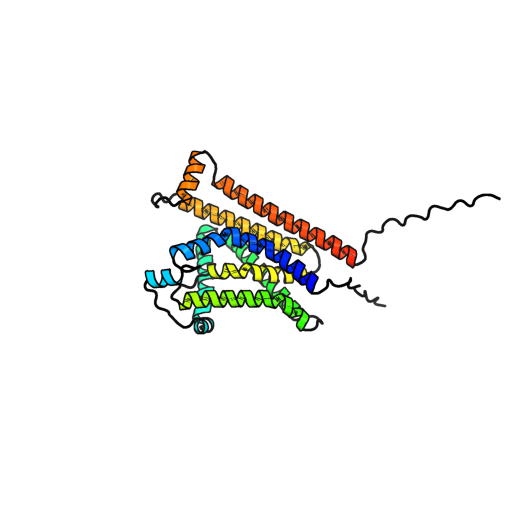.00 73.00 251 LEU A N 1
ATOM 1906 C CA . LEU A 1 251 ? -1.432 16.753 3.108 1.00 73.00 251 LEU A CA 1
ATOM 1907 C C . LEU A 1 251 ? -1.457 15.864 4.357 1.00 73.00 251 LEU A C 1
ATOM 1909 O O . LEU A 1 251 ? -2.513 15.335 4.709 1.00 73.00 251 LEU A O 1
ATOM 1913 N N . LEU A 1 252 ? -0.326 15.738 5.059 1.00 70.81 252 LEU A N 1
ATOM 1914 C CA . LEU A 1 252 ? -0.253 15.039 6.340 1.00 70.81 252 LEU A CA 1
ATOM 1915 C C . LEU A 1 252 ? -1.147 15.711 7.386 1.00 70.81 252 LEU A C 1
ATOM 1917 O O . LEU A 1 252 ? -1.920 15.023 8.049 1.00 70.81 252 LEU A O 1
ATOM 1921 N N . ALA A 1 253 ? -1.075 17.037 7.517 1.00 74.56 253 ALA A N 1
ATOM 1922 C CA . ALA A 1 253 ? -1.901 17.792 8.450 1.00 74.56 253 ALA A CA 1
ATOM 1923 C C . ALA A 1 253 ? -3.393 17.593 8.152 1.00 74.56 253 ALA A C 1
ATOM 1925 O O . ALA A 1 253 ? -4.147 17.252 9.057 1.00 74.56 253 ALA A O 1
ATOM 1926 N N . ILE A 1 254 ? -3.806 17.688 6.882 1.00 73.94 254 ILE A N 1
ATOM 1927 C CA . ILE A 1 254 ? -5.187 17.416 6.453 1.00 73.94 254 ILE A CA 1
ATOM 1928 C C . ILE A 1 254 ? -5.604 15.989 6.832 1.00 73.94 254 ILE A C 1
ATOM 1930 O O . ILE A 1 254 ? -6.682 15.795 7.398 1.00 73.94 254 ILE A O 1
ATOM 1934 N N . GLY A 1 255 ? -4.756 14.992 6.562 1.00 68.12 255 GLY A N 1
ATOM 1935 C CA . GLY A 1 255 ? -5.016 13.594 6.911 1.00 68.12 255 GLY A CA 1
ATOM 1936 C C . GLY A 1 255 ? -5.172 13.374 8.419 1.00 68.12 255 GLY A C 1
ATOM 1937 O O . GLY A 1 255 ? -6.128 12.730 8.856 1.00 68.12 255 GLY A O 1
ATOM 1938 N N . LEU A 1 256 ? -4.284 13.960 9.225 1.00 69.75 256 LEU A N 1
ATOM 1939 C CA . LEU A 1 256 ? -4.337 13.897 10.688 1.00 69.75 256 LEU A CA 1
ATOM 1940 C C . LEU A 1 256 ? -5.570 14.615 11.242 1.00 69.75 256 LEU A C 1
ATOM 1942 O O . LEU A 1 256 ? -6.254 14.069 12.104 1.00 69.75 256 LEU A O 1
ATOM 1946 N N . THR A 1 257 ? -5.908 15.799 10.728 1.00 75.12 257 THR A N 1
ATOM 1947 C CA . THR A 1 257 ? -7.120 16.527 11.121 1.00 75.12 257 THR A CA 1
ATOM 1948 C C . THR A 1 257 ? -8.372 15.724 10.785 1.00 75.12 257 THR A C 1
ATOM 1950 O O . THR A 1 257 ? -9.244 15.580 11.640 1.00 75.12 257 THR A O 1
ATOM 1953 N N . ALA A 1 258 ? -8.460 15.141 9.587 1.00 69.62 258 ALA A N 1
ATOM 1954 C CA . ALA A 1 258 ? -9.580 14.284 9.206 1.00 69.62 258 ALA A CA 1
ATOM 1955 C C . ALA A 1 258 ? -9.706 13.063 10.134 1.00 69.62 258 ALA A C 1
ATOM 1957 O O . ALA A 1 258 ? -10.814 12.717 10.546 1.00 69.62 258 ALA A O 1
ATOM 1958 N N . MET A 1 259 ? -8.580 12.452 10.519 1.00 66.00 259 MET A N 1
ATOM 1959 C CA . MET A 1 259 ? -8.546 11.347 11.478 1.00 66.00 259 MET A CA 1
ATOM 1960 C C . MET A 1 259 ? -9.032 11.780 12.869 1.00 66.00 259 MET A C 1
ATOM 1962 O O . MET A 1 259 ? -9.886 11.113 13.448 1.00 66.00 259 MET A O 1
ATOM 1966 N N . LEU A 1 260 ? -8.547 12.911 13.389 1.00 71.00 260 LEU A N 1
ATOM 1967 C CA . LEU A 1 260 ? -8.953 13.452 14.693 1.00 71.00 260 LEU A CA 1
ATOM 1968 C C . LEU A 1 260 ? -10.444 13.808 14.728 1.00 71.00 260 LEU A C 1
ATOM 1970 O O . LEU A 1 260 ? -11.142 13.437 15.670 1.00 71.00 260 LEU A O 1
ATOM 1974 N N . VAL A 1 261 ? -10.957 14.459 13.681 1.00 71.44 261 VAL A N 1
ATOM 1975 C CA . VAL A 1 261 ? -12.392 14.757 13.538 1.00 71.44 261 VAL A CA 1
ATOM 1976 C C . VAL A 1 261 ? -13.209 13.465 13.454 1.00 71.44 261 VAL A C 1
ATOM 1978 O O . VAL A 1 261 ? -14.283 13.375 14.049 1.00 71.44 261 VAL A O 1
ATOM 1981 N N . GLY A 1 262 ? -12.705 12.447 12.750 1.00 65.56 262 GLY A N 1
ATOM 1982 C CA . GLY A 1 262 ? -13.309 11.116 12.705 1.00 65.56 262 GLY A CA 1
ATOM 1983 C C . GLY A 1 262 ? -13.441 10.494 14.096 1.00 65.56 262 GLY A C 1
ATOM 1984 O O . GLY A 1 262 ? -14.539 10.089 14.474 1.00 65.56 262 GLY A O 1
ATOM 1985 N N . LEU A 1 263 ? -12.355 10.509 14.877 1.00 64.62 263 LEU A N 1
ATOM 1986 C CA . LEU A 1 263 ? -12.315 9.998 16.251 1.00 64.62 263 LEU A CA 1
ATOM 1987 C C . LEU A 1 263 ? -13.282 10.744 17.185 1.00 64.62 263 LEU A C 1
ATOM 1989 O O . LEU A 1 263 ? -13.969 10.116 17.988 1.00 64.62 263 LEU A O 1
ATOM 1993 N N . GLN A 1 264 ? -13.384 12.070 17.061 1.00 71.56 264 GLN A N 1
ATOM 1994 C CA . GLN A 1 264 ? -14.327 12.874 17.848 1.00 71.56 264 GLN A CA 1
ATOM 1995 C C . GLN A 1 264 ? -15.788 12.559 17.500 1.00 71.56 264 GLN A C 1
ATOM 1997 O O . GLN A 1 264 ? -16.642 12.470 18.380 1.00 71.56 264 GLN A O 1
ATOM 2002 N N . ARG A 1 265 ? -16.105 12.357 16.216 1.00 68.69 265 ARG A N 1
ATOM 2003 C CA . ARG A 1 265 ? -17.477 12.048 15.779 1.00 68.69 265 ARG A CA 1
ATOM 2004 C C . ARG A 1 265 ? -17.931 10.655 16.202 1.00 68.69 265 ARG A C 1
ATOM 2006 O O . ARG A 1 265 ? -19.106 10.480 16.521 1.00 68.69 265 ARG A O 1
ATOM 2013 N N . THR A 1 266 ? -17.023 9.680 16.242 1.00 60.72 266 THR A N 1
ATOM 2014 C CA . THR A 1 266 ? -17.330 8.354 16.792 1.00 60.72 266 THR A CA 1
ATOM 2015 C C . THR A 1 266 ? -17.654 8.410 18.283 1.00 60.72 266 THR A C 1
ATOM 2017 O O . THR A 1 266 ? -18.501 7.644 18.735 1.00 60.72 266 THR A O 1
ATOM 2020 N N . ASP A 1 267 ? -17.088 9.353 19.039 1.00 58.75 267 ASP A N 1
ATOM 2021 C CA . ASP A 1 267 ? -17.379 9.499 20.474 1.00 58.75 267 ASP A CA 1
ATOM 2022 C C . ASP A 1 267 ? -18.775 9.993 20.741 1.00 58.75 267 ASP A C 1
ATOM 2024 O O . ASP A 1 267 ? -19.477 9.428 21.571 1.00 58.75 267 ASP A O 1
ATOM 2028 N N . VAL A 1 268 ? -19.183 11.030 20.014 1.00 55.88 268 VAL A N 1
ATOM 2029 C CA . VAL A 1 268 ? -20.518 11.611 20.153 1.00 55.88 268 VAL A CA 1
ATOM 2030 C C . VAL A 1 268 ? -21.574 10.559 19.812 1.00 55.88 268 VAL A C 1
ATOM 2032 O O . VAL A 1 268 ? -22.561 10.418 20.527 1.00 55.88 268 VAL A O 1
ATOM 2035 N N . ALA A 1 269 ? -21.334 9.756 18.772 1.00 54.81 269 ALA A N 1
ATOM 2036 C CA . ALA A 1 269 ? -22.221 8.658 18.398 1.00 54.81 269 ALA A CA 1
ATOM 2037 C C . ALA A 1 269 ? -22.240 7.520 19.436 1.00 54.81 269 ALA A C 1
ATOM 2039 O O . ALA A 1 269 ? -23.295 6.938 19.683 1.00 54.81 269 ALA A O 1
ATOM 2040 N N . THR A 1 270 ? -21.096 7.207 20.054 1.00 53.41 270 THR A N 1
ATOM 2041 C CA . THR A 1 270 ? -20.994 6.127 21.047 1.00 53.41 270 THR A CA 1
ATOM 2042 C C . THR A 1 270 ? -21.595 6.540 22.391 1.00 53.41 270 THR A C 1
ATOM 2044 O O . THR A 1 270 ? -22.372 5.773 22.947 1.00 53.41 270 THR A O 1
ATOM 2047 N N . ALA A 1 271 ? -21.327 7.761 22.865 1.00 56.22 271 ALA A N 1
ATOM 2048 C CA . ALA A 1 271 ? -21.908 8.322 24.087 1.00 56.22 271 ALA A CA 1
ATOM 2049 C C . ALA A 1 271 ? -23.435 8.479 23.978 1.00 56.22 271 ALA A C 1
ATOM 2051 O O . ALA A 1 271 ? -24.169 8.136 24.902 1.00 56.22 271 ALA A O 1
ATOM 2052 N N . ALA A 1 272 ? -23.933 8.904 22.810 1.00 52.72 272 ALA A N 1
ATOM 2053 C CA . ALA A 1 272 ? -25.369 8.942 22.538 1.00 52.72 272 ALA A CA 1
ATOM 2054 C C . ALA A 1 272 ? -26.011 7.541 22.532 1.00 52.72 272 ALA A C 1
ATOM 2056 O O . ALA A 1 272 ? -27.174 7.398 22.902 1.00 52.72 272 ALA A O 1
ATOM 2057 N N . ALA A 1 273 ? -25.271 6.502 22.126 1.00 53.97 273 ALA A N 1
ATOM 2058 C CA . ALA A 1 273 ? -25.762 5.125 22.088 1.00 53.97 273 ALA A CA 1
ATOM 2059 C C . ALA A 1 273 ? -25.690 4.403 23.446 1.00 53.97 273 ALA A C 1
ATOM 2061 O O . ALA A 1 273 ? -26.502 3.512 23.691 1.00 53.97 273 ALA A O 1
ATOM 2062 N N . THR A 1 274 ? -24.742 4.752 24.324 1.00 56.47 274 THR A N 1
ATOM 2063 C CA . THR A 1 274 ? -24.631 4.163 25.672 1.00 56.47 274 THR A CA 1
ATOM 2064 C C . THR A 1 274 ? -25.550 4.816 26.698 1.00 56.47 274 THR A C 1
ATOM 2066 O O . THR A 1 274 ? -25.728 4.252 27.773 1.00 56.47 274 THR A O 1
ATOM 2069 N N . GLY A 1 275 ? -26.176 5.949 26.367 1.00 49.09 275 GLY A N 1
ATOM 2070 C CA . GLY A 1 275 ? -27.048 6.675 27.291 1.00 49.09 275 GLY A CA 1
ATOM 2071 C C . GLY A 1 275 ? -26.290 7.517 28.321 1.00 49.09 275 GLY A C 1
ATOM 2072 O O . GLY A 1 275 ? -26.935 8.149 29.147 1.00 49.09 275 GLY A O 1
ATOM 2073 N N . ASP A 1 276 ? -24.959 7.602 28.221 1.00 49.22 276 ASP A N 1
ATOM 2074 C CA . ASP A 1 276 ? -24.114 8.528 28.995 1.00 49.22 276 ASP A CA 1
ATOM 2075 C C . ASP A 1 276 ? -24.185 9.953 28.418 1.00 49.22 276 ASP A C 1
ATOM 2077 O O . ASP A 1 276 ? -23.177 10.655 28.290 1.00 49.22 276 ASP A O 1
ATOM 2081 N N . ALA A 1 277 ? -25.376 10.392 28.002 1.00 48.47 277 ALA A N 1
ATOM 2082 C CA . ALA A 1 277 ? -25.574 11.803 27.722 1.00 48.47 277 ALA A CA 1
ATOM 2083 C C . ALA A 1 277 ? -25.245 12.561 29.019 1.00 48.47 277 ALA A C 1
ATOM 2085 O O . ALA A 1 277 ? -25.744 12.159 30.072 1.00 48.47 277 ALA A O 1
ATOM 2086 N N . PRO A 1 278 ? -24.398 13.609 28.978 1.00 49.28 278 PRO A N 1
ATOM 2087 C CA . PRO A 1 278 ? -24.114 14.399 30.166 1.00 49.28 278 PRO A CA 1
ATOM 2088 C C . PRO A 1 278 ? -25.451 14.830 30.748 1.00 49.28 278 PRO A C 1
ATOM 2090 O O . PRO A 1 278 ? -26.268 15.362 29.992 1.00 49.28 278 PRO A O 1
ATOM 2093 N N . ASP A 1 279 ? -25.671 14.538 32.035 1.00 49.91 279 ASP A N 1
ATOM 2094 C CA . ASP A 1 279 ? -26.863 14.926 32.782 1.00 49.91 279 ASP A CA 1
ATOM 2095 C C . ASP A 1 279 ? -27.172 16.379 32.438 1.00 49.91 279 ASP A C 1
ATOM 2097 O O . ASP A 1 279 ? -26.543 17.315 32.937 1.00 49.91 279 ASP A O 1
ATOM 2101 N N . HIS A 1 280 ? -28.112 16.578 31.514 1.00 48.47 280 HIS A N 1
ATOM 2102 C CA . HIS A 1 280 ? -28.665 17.891 31.290 1.00 48.47 280 HIS A CA 1
ATOM 2103 C C . HIS A 1 280 ? -29.287 18.220 32.639 1.00 48.47 280 HIS A C 1
ATOM 2105 O O . HIS A 1 280 ? -30.170 17.460 33.051 1.00 48.47 280 HIS A O 1
ATOM 2111 N N . PRO A 1 281 ? -28.816 19.263 33.353 1.00 50.31 281 PRO A N 1
ATOM 2112 C CA . PRO A 1 281 ? -29.337 19.576 34.669 1.00 50.31 281 PRO A CA 1
ATOM 2113 C C . PRO A 1 281 ? -30.842 19.643 34.509 1.00 50.31 281 PRO A C 1
ATOM 2115 O O . PRO A 1 281 ? -31.337 20.427 33.689 1.00 50.31 281 PRO A O 1
ATOM 2118 N N . ALA A 1 282 ? -31.525 18.712 35.183 1.00 47.88 282 ALA A N 1
ATOM 2119 C CA . ALA A 1 282 ? -32.960 18.557 35.098 1.00 47.88 282 ALA A CA 1
ATOM 2120 C C . ALA A 1 282 ? -33.533 19.962 35.193 1.00 47.88 282 ALA A C 1
ATOM 2122 O O . ALA A 1 282 ? -33.250 20.673 36.161 1.00 47.88 282 ALA A O 1
ATOM 2123 N N . ARG A 1 283 ? -34.233 20.407 34.141 1.00 49.00 283 ARG A N 1
ATOM 2124 C CA . ARG A 1 283 ? -34.985 21.655 34.203 1.00 49.00 283 ARG A CA 1
ATOM 2125 C C . ARG A 1 283 ? -35.905 21.485 35.396 1.00 49.00 283 ARG A C 1
ATOM 2127 O O . ARG A 1 283 ? -36.896 20.766 35.301 1.00 49.00 283 ARG A O 1
ATOM 2134 N N . SER A 1 284 ? -35.500 22.067 36.521 1.00 51.28 284 SER A N 1
ATOM 2135 C CA . SER A 1 284 ? -36.274 22.068 37.745 1.00 51.28 284 SER A CA 1
ATOM 2136 C C . SER A 1 284 ? -37.634 22.617 37.337 1.00 51.28 284 SER A C 1
ATOM 2138 O O . SER A 1 284 ? -37.664 23.707 36.748 1.00 51.28 284 SER A O 1
ATOM 2140 N N . PRO A 1 285 ? -38.728 21.851 37.484 1.00 51.34 285 PRO A N 1
ATOM 2141 C CA . PRO A 1 285 ? -40.038 22.326 37.091 1.00 51.34 285 PRO A CA 1
ATOM 2142 C C . PRO A 1 285 ? -40.273 23.608 37.878 1.00 51.34 285 PRO A C 1
ATOM 2144 O O . PRO A 1 285 ? -40.348 23.591 39.106 1.00 51.34 285 PRO A O 1
ATOM 2147 N N . ALA A 1 286 ? -40.278 24.730 37.157 1.00 54.72 286 ALA A N 1
ATOM 2148 C CA . ALA A 1 286 ? -40.555 26.031 37.721 1.00 54.72 286 ALA A CA 1
ATOM 2149 C C . ALA A 1 286 ? -41.845 25.896 38.525 1.00 54.72 286 ALA A C 1
ATOM 2151 O O . ALA A 1 286 ? -42.879 25.500 37.983 1.00 54.72 286 ALA A O 1
ATOM 2152 N N . ALA A 1 287 ? -41.732 26.152 39.827 1.00 52.94 287 ALA A N 1
ATOM 2153 C CA . ALA A 1 287 ? -42.837 26.142 40.756 1.00 52.94 287 ALA A CA 1
ATOM 2154 C C . ALA A 1 287 ? -43.972 26.991 40.173 1.00 52.94 287 ALA A C 1
ATOM 2156 O O . ALA A 1 287 ? -43.883 28.219 40.103 1.00 52.94 287 ALA A O 1
ATOM 2157 N N . LEU A 1 288 ? -45.030 26.317 39.724 1.00 51.34 288 LEU A N 1
ATOM 2158 C CA . LEU A 1 288 ? -46.323 26.931 39.485 1.00 51.34 288 LEU A CA 1
ATOM 2159 C C . LEU A 1 288 ? -46.763 27.529 40.824 1.00 51.34 288 LEU A C 1
ATOM 2161 O O . LEU A 1 288 ? -47.143 26.806 41.743 1.00 51.34 288 LEU A O 1
ATOM 2165 N N . LYS A 1 289 ? -46.650 28.855 40.950 1.00 61.56 289 LYS A N 1
ATOM 2166 C CA . LYS A 1 289 ? -47.295 29.610 42.026 1.00 61.56 289 LYS A CA 1
ATOM 2167 C C . LYS A 1 289 ? -48.800 29.317 41.962 1.00 61.56 289 LYS A C 1
ATOM 2169 O O . LYS A 1 289 ? -49.385 29.553 40.903 1.00 61.56 289 LYS A O 1
ATOM 2174 N N . PRO A 1 290 ? -49.442 28.851 43.045 1.00 58.06 290 PRO A N 1
ATOM 2175 C CA . PRO A 1 290 ? -50.892 28.805 43.086 1.00 58.06 290 PRO A CA 1
ATOM 2176 C C . PRO A 1 290 ? -51.424 30.241 43.078 1.00 58.06 290 PRO A C 1
ATOM 2178 O O . PRO A 1 290 ? -50.995 31.090 43.863 1.00 58.06 290 PRO A O 1
ATOM 2181 N N . ALA A 1 291 ? -52.324 30.518 42.139 1.00 59.47 291 ALA A N 1
ATOM 2182 C CA . ALA A 1 291 ? -53.112 31.734 42.136 1.00 59.47 291 ALA A CA 1
ATOM 2183 C C . ALA A 1 291 ? -54.145 31.659 43.273 1.00 59.47 291 ALA A C 1
ATOM 2185 O O . ALA A 1 291 ? -54.892 30.692 43.349 1.00 59.47 291 ALA A O 1
ATOM 2186 N N . GLY A 1 292 ? -54.105 32.677 44.136 1.00 67.25 292 GLY A N 1
ATOM 2187 C CA . GLY A 1 292 ? -55.146 33.210 45.024 1.00 67.25 292 GLY A CA 1
ATOM 2188 C C . GLY A 1 292 ? -56.308 32.336 45.513 1.00 67.25 292 GLY A C 1
ATOM 2189 O O . GLY A 1 292 ? -57.141 31.890 44.729 1.00 67.25 292 GLY A O 1
ATOM 2190 N N . SER A 1 293 ? -56.460 32.318 46.839 1.00 51.59 293 SER A N 1
ATOM 2191 C CA . SER A 1 293 ? -57.744 32.500 47.533 1.00 51.59 293 SER A CA 1
ATOM 2192 C C . SER A 1 293 ? -57.501 33.235 48.844 1.00 51.59 293 SER A C 1
ATOM 2194 O O . SER A 1 293 ? -56.644 32.724 49.602 1.00 51.59 293 SER A O 1
#

Radius of gyration: 26.38 Å; chains: 1; bounding box: 83×56×74 Å

Sequence (293 aa):
ACAGARRVQGPGLRPAERLRAAARAAWIPALAVTVTAGWFYVRNLTLYGSPTAAAYLFEKFERDPRLQGRAIVLEPGFWRVQIQDYWRGFANSKGLLGEDWLNWIWAAAAVMIVGLCVGAVRLGGADRRPGDRLAPWVPALAYVAVLVWSISSFVAGGGSPHPRYWLGALPVIAVVVAAGLDALPGRRWAVIPAGLLVLQVGMGVRAWYEYTGGLYFIPDRSPSWWGQATGVLEAAGAPLPALSLAAVLVLLAIGLTAMLVGLQRTDVATAAATGDAPDHPARSPAALKPAGS

Secondary structure (DSSP, 8-state):
--------------HHHHHHHHHHHHHHHHHHHHHHHHHHHHHHHHHHSSTT-HHHHHHHTTPPP-S-HHHHHH-HHHHHHHHHHHHHHHHHHHHHH-HHHHHHHHHHHHHHHHHHHHHHHHHHSSSS-HHHHHGGGHHHHHHHHHHHHHHHHHHHTTPPP-GGGGGGGHHHHHHHHHHHHHTSSSGGGGHHHHHHHHHHHHHHHHHHHHHHHHHTT-TT----HHHHHHHHHHHTT--HHHHHHHHHHHHHHHHHHHHHHHHHHHHHHHHHHHT-------------PPP--